Protein AF-A0A6V1PHG9-F1 (afdb_monomer_lite)

Organism: Heterosigma akashiwo (NCBI:txid2829)

InterPro domains:
  IPR018553 Non-canonical E2 ubiquitin-conjugating enzyme [PTHR31560] (2-209)
  IPR057668 Non-canonical E2 ubiquitin-conjugating enzyme, C-terminal [PF09418] (2-206)

pLDDT: mean 89.41, std 11.83, range [38.06, 98.0]

Secondary structure (DSSP, 8-state):
--S------HHHHHHHHHHHHHHHHHHHHTHHHHHHHHHHHHH-TT--EEEEE-SSSEEEEE--HHHHHHHHHHHHHHHHHT-SPPPS------SSSSS-SHHHHHHHHHHHHHHHHHHHHHHHHHHHHTTSHHHHHHHHHHHSSHHHHHHHHHHHHHHHSSS--STTTTSSTTHHHHHHHHHHHHGGGSTTHHHHHHTT---SS-----

Structure (mmCIF, N/CA/C/O backbone):
data_AF-A0A6V1PHG9-F1
#
_entry.id   AF-A0A6V1PHG9-F1
#
loop_
_atom_site.group_PDB
_atom_site.id
_atom_site.type_symbol
_atom_site.label_atom_id
_atom_site.label_alt_id
_atom_site.label_comp_id
_atom_site.label_asym_id
_atom_site.label_entity_id
_atom_site.label_seq_id
_atom_site.pdbx_PDB_ins_code
_atom_site.Cartn_x
_atom_site.Cartn_y
_atom_site.Cartn_z
_atom_site.occupancy
_atom_site.B_iso_or_equiv
_atom_site.auth_seq_id
_atom_site.auth_comp_id
_atom_site.auth_asym_id
_atom_site.auth_atom_id
_atom_site.pdbx_PDB_model_num
ATOM 1 N N . ARG A 1 1 ? 3.404 23.707 5.394 1.00 38.59 1 ARG A N 1
ATOM 2 C CA . ARG A 1 1 ? 4.551 22.813 5.684 1.00 38.59 1 ARG A CA 1
ATOM 3 C C . ARG A 1 1 ? 3.987 21.395 5.747 1.00 38.59 1 ARG A C 1
ATOM 5 O O . ARG A 1 1 ? 3.363 21.081 6.744 1.00 38.59 1 ARG A O 1
ATOM 12 N N . GLY A 1 2 ? 4.082 20.615 4.671 1.00 46.81 2 GLY A N 1
ATOM 13 C CA . GLY A 1 2 ? 3.509 19.265 4.574 1.00 46.81 2 GLY A CA 1
ATOM 14 C C . GLY A 1 2 ? 4.253 18.500 3.488 1.00 46.81 2 GLY A C 1
ATOM 15 O O . GLY A 1 2 ? 3.966 18.684 2.313 1.00 46.81 2 GLY A O 1
ATOM 16 N N . GLY A 1 3 ? 5.304 17.798 3.891 1.00 59.22 3 GLY A N 1
ATOM 17 C CA . GLY A 1 3 ? 6.143 16.972 3.028 1.00 59.22 3 GLY A CA 1
ATOM 18 C C . GLY A 1 3 ? 6.681 15.793 3.834 1.00 59.22 3 GLY A C 1
ATOM 19 O O . GLY A 1 3 ? 6.301 15.651 4.999 1.00 59.22 3 GLY A O 1
ATOM 20 N N . ALA A 1 4 ? 7.562 14.995 3.223 1.00 65.38 4 ALA A N 1
ATOM 21 C CA . ALA A 1 4 ? 8.176 13.804 3.815 1.00 65.38 4 ALA A CA 1
ATOM 22 C C . ALA A 1 4 ? 8.527 14.001 5.300 1.00 65.38 4 ALA A C 1
ATOM 24 O O . ALA A 1 4 ? 9.264 14.926 5.661 1.00 65.38 4 ALA A O 1
ATOM 25 N N . LYS A 1 5 ? 7.962 13.146 6.157 1.00 67.50 5 LYS A N 1
ATOM 26 C CA . LYS A 1 5 ? 8.135 13.211 7.617 1.00 67.50 5 LYS A CA 1
ATOM 27 C C . LYS A 1 5 ? 9.134 12.178 8.131 1.00 67.50 5 LYS A C 1
ATOM 29 O O . LYS A 1 5 ? 9.637 12.329 9.243 1.00 67.50 5 LYS A O 1
ATOM 34 N N . LEU A 1 6 ? 9.450 11.165 7.326 1.00 69.94 6 LEU A N 1
ATOM 35 C CA . LEU A 1 6 ? 10.498 10.197 7.623 1.00 69.94 6 LEU A CA 1
ATOM 36 C C . LEU A 1 6 ? 11.853 10.738 7.156 1.00 69.94 6 LEU A C 1
ATOM 38 O O . LEU A 1 6 ? 12.016 11.144 6.008 1.00 69.94 6 LEU A O 1
ATOM 42 N N . ASN A 1 7 ? 12.827 10.751 8.065 1.00 69.69 7 ASN A N 1
ATOM 43 C CA . ASN A 1 7 ? 14.205 11.144 7.786 1.00 69.69 7 ASN A CA 1
ATOM 44 C C . ASN A 1 7 ? 15.142 10.061 8.329 1.00 69.69 7 ASN A C 1
ATOM 46 O O . ASN A 1 7 ? 15.595 10.133 9.471 1.00 69.69 7 ASN A O 1
ATOM 50 N N . HIS A 1 8 ? 15.372 9.021 7.531 1.00 81.31 8 HIS A N 1
ATOM 51 C CA . HIS A 1 8 ? 16.301 7.935 7.843 1.00 81.31 8 HIS A CA 1
ATOM 52 C C . HIS A 1 8 ? 17.123 7.549 6.609 1.00 81.31 8 HIS A C 1
ATOM 54 O O . HIS A 1 8 ? 16.836 7.990 5.494 1.00 81.31 8 HIS A O 1
ATOM 60 N N . ASP A 1 9 ? 18.173 6.756 6.811 1.00 90.00 9 ASP A N 1
ATOM 61 C CA . ASP A 1 9 ? 19.065 6.319 5.736 1.00 90.00 9 ASP A CA 1
ATOM 62 C C . ASP A 1 9 ? 18.405 5.308 4.775 1.00 90.00 9 ASP A C 1
ATOM 64 O O . ASP A 1 9 ? 17.289 4.826 4.983 1.00 90.00 9 ASP A O 1
ATOM 68 N N . HIS A 1 10 ? 19.107 4.985 3.685 1.00 90.00 10 HIS A N 1
ATOM 69 C CA . HIS A 1 10 ? 18.594 4.070 2.664 1.00 90.00 10 HIS A CA 1
ATOM 70 C C . HIS A 1 10 ? 18.293 2.667 3.215 1.00 90.00 10 HIS A C 1
ATOM 72 O O . HIS A 1 10 ? 17.269 2.085 2.864 1.00 90.00 10 HIS A O 1
ATOM 78 N N . ALA A 1 11 ? 19.146 2.137 4.098 1.00 92.25 11 ALA A N 1
ATOM 79 C CA . ALA A 1 11 ? 18.952 0.819 4.703 1.00 92.25 11 ALA A CA 1
ATOM 80 C C . ALA A 1 11 ? 17.683 0.771 5.571 1.00 92.25 11 ALA A C 1
ATOM 82 O O . ALA A 1 11 ? 16.918 -0.197 5.525 1.00 92.25 11 ALA A O 1
ATOM 83 N N . THR A 1 12 ? 17.417 1.844 6.311 1.00 91.31 12 THR A N 1
ATOM 84 C CA . THR A 1 12 ? 16.209 1.990 7.122 1.00 91.31 12 THR A CA 1
ATOM 85 C C . THR A 1 12 ? 14.969 2.153 6.242 1.00 91.31 12 THR A C 1
ATOM 87 O O . THR A 1 12 ? 13.960 1.505 6.514 1.00 91.31 12 THR A O 1
ATOM 90 N N . GLN A 1 13 ? 15.041 2.921 5.143 1.00 91.31 13 GLN A N 1
ATOM 91 C CA . GLN A 1 13 ? 13.935 3.035 4.177 1.00 91.31 13 GLN A CA 1
ATOM 92 C C . GLN A 1 13 ? 13.614 1.690 3.536 1.00 91.31 13 GLN A C 1
ATOM 94 O O . GLN A 1 13 ? 12.449 1.304 3.487 1.00 91.31 13 GLN A O 1
ATOM 99 N N . PHE A 1 14 ? 14.632 0.959 3.088 1.00 92.56 14 PHE A N 1
ATOM 100 C CA . PHE A 1 14 ? 14.459 -0.381 2.540 1.00 92.56 14 PHE A CA 1
ATOM 101 C C . PHE A 1 14 ? 13.752 -1.299 3.546 1.00 92.56 14 PHE A C 1
ATOM 103 O O . PHE A 1 14 ? 12.734 -1.909 3.221 1.00 92.56 14 PHE A O 1
ATOM 110 N N . THR A 1 15 ? 14.231 -1.317 4.793 1.00 93.00 15 THR A N 1
ATOM 111 C CA . THR A 1 15 ? 13.637 -2.117 5.875 1.00 93.00 15 THR A CA 1
ATOM 112 C C . THR A 1 15 ? 12.184 -1.710 6.136 1.00 93.00 15 THR A C 1
ATOM 114 O O . THR A 1 15 ? 11.314 -2.571 6.261 1.00 93.00 15 THR A O 1
ATOM 117 N N . PHE A 1 16 ? 11.890 -0.408 6.168 1.00 91.62 16 PHE A N 1
ATOM 118 C CA . PHE A 1 16 ? 10.542 0.124 6.372 1.00 91.62 16 PHE A CA 1
ATOM 119 C C . PHE A 1 16 ? 9.575 -0.292 5.258 1.00 91.62 16 PHE A C 1
ATOM 121 O O . PHE A 1 16 ? 8.453 -0.720 5.544 1.00 91.62 16 PHE A O 1
ATOM 128 N N . VAL A 1 17 ? 10.002 -0.193 3.996 1.00 93.44 17 VAL A N 1
ATOM 129 C CA . VAL A 1 17 ? 9.210 -0.603 2.828 1.00 93.44 17 VAL A CA 1
ATOM 130 C C . VAL A 1 17 ? 8.963 -2.108 2.866 1.00 93.44 17 VAL A C 1
ATOM 132 O O . VAL A 1 17 ? 7.811 -2.530 2.803 1.00 93.44 17 VAL A O 1
ATOM 135 N N . GLN A 1 18 ? 10.009 -2.916 3.060 1.00 93.88 18 GLN A N 1
ATOM 136 C CA . GLN A 1 18 ? 9.891 -4.373 3.138 1.00 93.88 18 GLN A CA 1
ATOM 137 C C . GLN A 1 18 ? 8.923 -4.801 4.251 1.00 93.88 18 GLN A C 1
ATOM 139 O O . GLN A 1 18 ? 7.997 -5.569 4.005 1.00 93.88 18 GLN A O 1
ATOM 144 N N . GLN A 1 19 ? 9.075 -4.252 5.459 1.00 93.69 19 GLN A N 1
ATOM 145 C CA . GLN A 1 19 ? 8.175 -4.521 6.583 1.00 93.69 19 GLN A CA 1
ATOM 146 C C . GLN A 1 19 ? 6.729 -4.102 6.297 1.00 93.69 19 GLN A C 1
ATOM 148 O O . GLN A 1 19 ? 5.798 -4.785 6.725 1.00 93.69 19 GLN A O 1
ATOM 153 N N . THR A 1 20 ? 6.530 -3.001 5.567 1.00 93.56 20 THR A N 1
ATOM 154 C CA . THR A 1 20 ? 5.194 -2.557 5.148 1.00 93.56 20 THR A CA 1
ATOM 155 C C . THR A 1 20 ? 4.559 -3.546 4.181 1.00 93.56 20 THR A C 1
ATOM 157 O O . THR A 1 20 ? 3.412 -3.931 4.389 1.00 93.56 20 THR A O 1
ATOM 160 N N . LEU A 1 21 ? 5.298 -3.987 3.160 1.00 94.44 21 LEU A N 1
ATOM 161 C CA . LEU A 1 21 ? 4.800 -4.951 2.179 1.00 94.44 21 LEU A CA 1
ATOM 162 C C . LEU A 1 21 ? 4.477 -6.302 2.835 1.00 94.44 21 LEU A C 1
ATOM 164 O O . LEU A 1 21 ? 3.406 -6.845 2.581 1.00 94.44 21 LEU A O 1
ATOM 168 N N . CYS A 1 22 ? 5.318 -6.790 3.755 1.00 94.25 22 CYS A N 1
ATOM 169 C CA . CYS A 1 22 ? 5.025 -8.000 4.534 1.00 94.25 22 CYS A CA 1
ATOM 170 C C . CYS A 1 22 ? 3.789 -7.835 5.434 1.00 94.25 22 CYS A C 1
ATOM 172 O O . CYS A 1 22 ? 2.981 -8.752 5.561 1.00 94.25 22 CYS A O 1
ATOM 174 N N . LEU A 1 23 ? 3.612 -6.667 6.065 1.00 94.88 23 LEU A N 1
ATOM 175 C CA . LEU A 1 23 ? 2.399 -6.382 6.835 1.00 94.88 23 LEU A CA 1
ATOM 176 C C . LEU A 1 23 ? 1.161 -6.403 5.933 1.00 94.88 23 LEU A C 1
ATOM 178 O O . LEU A 1 23 ? 0.148 -6.984 6.308 1.00 94.88 23 LEU A O 1
ATOM 182 N N . TRP A 1 24 ? 1.228 -5.771 4.764 1.00 95.75 24 TRP A N 1
ATOM 183 C CA . TRP A 1 24 ? 0.123 -5.726 3.812 1.00 95.75 24 TRP A CA 1
ATOM 184 C C . TRP A 1 24 ? -0.237 -7.109 3.273 1.00 95.75 24 TRP A C 1
ATOM 186 O O . TRP A 1 24 ? -1.419 -7.437 3.230 1.00 95.75 24 TRP A O 1
ATOM 196 N N . GLU A 1 25 ? 0.751 -7.942 2.952 1.00 95.31 25 GLU A N 1
ATOM 197 C CA . GLU A 1 25 ? 0.542 -9.347 2.593 1.00 95.31 25 GLU A CA 1
ATOM 198 C C . GLU A 1 25 ? -0.204 -10.105 3.703 1.00 95.31 25 GLU A C 1
ATOM 200 O O . GLU A 1 25 ? -1.238 -10.727 3.453 1.00 95.31 25 GLU A O 1
ATOM 205 N N . GLU A 1 26 ? 0.254 -9.984 4.952 1.00 96.00 26 GLU A N 1
ATOM 206 C CA . GLU A 1 26 ? -0.382 -10.610 6.116 1.00 96.00 26 GLU A CA 1
ATOM 207 C C . GLU A 1 26 ? -1.817 -10.102 6.354 1.00 96.00 26 GLU A C 1
ATOM 209 O O . GLU A 1 26 ? -2.702 -10.891 6.706 1.00 96.00 26 GLU A O 1
ATOM 214 N N . VAL A 1 27 ? -2.086 -8.807 6.138 1.00 95.50 27 VAL A N 1
ATOM 215 C CA . VAL A 1 27 ? -3.451 -8.253 6.184 1.00 95.50 27 VAL A CA 1
ATOM 216 C C . VAL A 1 27 ? -4.308 -8.879 5.089 1.00 95.50 27 VAL A C 1
ATOM 218 O O . VAL A 1 27 ? -5.402 -9.356 5.387 1.00 95.50 27 VAL A O 1
ATOM 221 N N . MET A 1 28 ? -3.821 -8.917 3.843 1.00 95.94 28 MET A N 1
ATOM 222 C CA . MET A 1 28 ? -4.570 -9.467 2.708 1.00 95.94 28 MET A CA 1
ATOM 223 C C . MET A 1 28 ? -4.887 -10.950 2.917 1.00 95.94 28 MET A C 1
ATOM 225 O O . MET A 1 28 ? -6.032 -11.364 2.734 1.00 95.94 28 MET A O 1
ATOM 229 N N . ALA A 1 29 ? -3.927 -11.729 3.420 1.00 96.44 29 ALA A N 1
ATOM 230 C CA . ALA A 1 29 ? -4.118 -13.138 3.763 1.00 96.44 29 ALA A CA 1
ATOM 231 C C . ALA A 1 29 ? -5.192 -13.361 4.848 1.00 96.44 29 ALA A C 1
ATOM 233 O O . ALA A 1 29 ? -5.768 -14.443 4.948 1.00 96.44 29 ALA A O 1
ATOM 234 N N . ASN A 1 30 ? -5.483 -12.341 5.663 1.00 97.00 30 ASN A N 1
ATOM 235 C CA . ASN A 1 30 ? -6.484 -12.388 6.730 1.00 97.00 30 ASN A CA 1
ATOM 236 C C . ASN A 1 30 ? -7.729 -11.539 6.425 1.00 97.00 30 ASN A C 1
ATOM 238 O O . ASN A 1 30 ? -8.607 -11.429 7.282 1.00 97.00 30 ASN A O 1
ATOM 242 N N . MET A 1 31 ? -7.848 -10.982 5.215 1.00 96.00 31 MET A N 1
ATOM 243 C CA . MET A 1 31 ? -8.893 -10.016 4.866 1.00 96.00 31 MET A CA 1
ATOM 244 C C . MET A 1 31 ? -10.301 -10.591 5.059 1.00 96.00 31 MET A C 1
ATOM 246 O O . MET A 1 31 ? -11.145 -9.951 5.677 1.00 96.00 31 MET A O 1
ATOM 250 N N . PHE A 1 32 ? -10.544 -11.838 4.645 1.00 96.31 32 PHE A N 1
ATOM 251 C CA . PHE A 1 32 ? -11.837 -12.505 4.857 1.00 96.31 32 PHE A CA 1
ATOM 252 C C . PHE A 1 32 ? -12.229 -12.586 6.344 1.00 96.31 32 PHE A C 1
ATOM 254 O O . PHE A 1 32 ? -13.372 -12.344 6.726 1.00 96.31 32 PHE A O 1
ATOM 261 N N . LYS A 1 33 ? -11.260 -12.895 7.210 1.00 97.12 33 LYS A N 1
ATOM 262 C CA . LYS A 1 33 ? -11.476 -12.983 8.656 1.00 97.12 33 LYS A CA 1
ATOM 263 C C . LYS A 1 33 ? -11.703 -11.605 9.279 1.00 97.12 33 LYS A C 1
ATOM 265 O O . LYS A 1 33 ? -12.511 -11.482 10.196 1.00 97.12 33 LYS A O 1
ATOM 270 N N . LEU A 1 34 ? -11.006 -10.582 8.783 1.00 97.06 34 LEU A N 1
ATOM 271 C CA . LEU A 1 34 ? -11.206 -9.193 9.193 1.00 97.06 34 LEU A CA 1
ATOM 272 C C . LEU A 1 34 ? -12.610 -8.704 8.816 1.00 97.06 34 LEU A C 1
ATOM 274 O O . LEU A 1 34 ? -13.269 -8.134 9.679 1.00 97.06 34 LEU A O 1
ATOM 278 N N . TRP A 1 35 ? -13.101 -9.017 7.610 1.00 97.00 35 TRP A N 1
ATOM 279 C CA . TRP A 1 35 ? -14.495 -8.781 7.197 1.00 97.00 35 TRP A CA 1
ATOM 280 C C . TRP A 1 35 ? -15.500 -9.413 8.148 1.00 97.00 35 TRP A C 1
ATOM 282 O O . TRP A 1 35 ? -16.355 -8.721 8.694 1.00 97.00 35 TRP A O 1
ATOM 292 N N . TYR A 1 36 ? -15.335 -10.703 8.434 1.00 97.06 36 TYR A N 1
ATOM 293 C CA . TYR A 1 36 ? -16.201 -11.395 9.382 1.00 97.06 36 TYR A CA 1
ATOM 294 C C . TYR A 1 36 ? -16.211 -10.731 10.771 1.00 97.06 36 TYR A C 1
ATOM 296 O O . TYR A 1 36 ? -17.263 -10.570 11.385 1.00 97.06 36 TYR A O 1
ATOM 304 N N . TYR A 1 37 ? -15.048 -10.316 11.282 1.00 97.25 37 TYR A N 1
ATOM 305 C CA . TYR A 1 37 ? -14.970 -9.625 12.570 1.00 97.25 37 TYR A CA 1
ATOM 306 C C . TYR A 1 37 ? -15.511 -8.200 12.543 1.00 97.25 37 TYR A C 1
ATOM 308 O O . TYR A 1 37 ? -16.026 -7.752 13.566 1.00 97.25 37 TYR A O 1
ATOM 316 N N . ALA A 1 38 ? -15.431 -7.502 11.414 1.00 96.38 38 ALA A N 1
ATOM 317 C CA . ALA A 1 38 ? -16.060 -6.199 11.278 1.00 96.38 38 ALA A CA 1
ATOM 318 C C . ALA A 1 38 ? -17.579 -6.307 11.343 1.00 96.38 38 ALA A C 1
ATOM 320 O O . ALA A 1 38 ? -18.188 -5.531 12.072 1.00 96.38 38 ALA A O 1
ATOM 321 N N . ASP A 1 39 ? -18.180 -7.301 10.686 1.00 95.31 39 ASP A N 1
ATOM 322 C CA . ASP A 1 39 ? -19.619 -7.554 10.808 1.00 95.31 39 ASP A CA 1
ATOM 323 C C . ASP A 1 39 ? -20.005 -7.839 12.263 1.00 95.31 39 ASP A C 1
ATOM 325 O O . ASP A 1 39 ? -20.967 -7.269 12.776 1.00 95.31 39 ASP A O 1
ATOM 329 N N . GLN A 1 40 ? -19.223 -8.665 12.967 1.00 95.94 40 GLN A N 1
ATOM 330 C CA . GLN A 1 40 ? -19.451 -8.922 14.392 1.00 95.94 40 GLN A CA 1
ATOM 331 C C . GLN A 1 40 ? -19.346 -7.655 15.246 1.00 95.94 40 GLN A C 1
ATOM 333 O O . GLN A 1 40 ? -20.168 -7.460 16.138 1.00 95.94 40 GLN A O 1
ATOM 338 N N . ASP A 1 41 ? -18.348 -6.805 14.998 1.00 95.94 41 ASP A N 1
ATOM 339 C CA . ASP A 1 41 ? -18.146 -5.569 15.757 1.00 95.94 41 ASP A CA 1
ATOM 340 C C . ASP A 1 41 ? -19.249 -4.535 15.465 1.00 95.94 41 ASP A C 1
ATOM 342 O O . ASP A 1 41 ? -19.724 -3.875 16.390 1.00 95.94 41 ASP A O 1
ATOM 346 N N . LEU A 1 42 ? -19.693 -4.425 14.207 1.00 94.50 42 LEU A N 1
ATOM 347 C CA . LEU A 1 42 ? -20.723 -3.479 13.765 1.00 94.50 42 LEU A CA 1
ATOM 348 C C . LEU A 1 42 ? -22.132 -3.889 14.206 1.00 94.50 42 LEU A C 1
ATOM 350 O O . LEU A 1 42 ? -22.919 -3.023 14.588 1.00 94.50 42 LEU A O 1
ATOM 354 N N . LEU A 1 43 ? -22.446 -5.188 14.157 1.00 93.19 43 LEU A N 1
ATOM 355 C CA . LEU A 1 43 ? -23.801 -5.726 14.334 1.00 93.19 43 LEU A CA 1
ATOM 356 C C . LEU A 1 43 ? -24.041 -6.378 15.703 1.00 93.19 43 LEU A C 1
ATOM 358 O O . LEU A 1 43 ? -25.132 -6.898 15.948 1.00 93.19 43 LEU A O 1
ATOM 362 N N . ALA A 1 44 ? -23.055 -6.388 16.604 1.00 89.75 44 ALA A N 1
ATOM 363 C CA . ALA A 1 44 ? -23.244 -6.941 17.941 1.00 89.75 44 ALA A CA 1
ATOM 364 C C . ALA A 1 44 ? -24.406 -6.232 18.659 1.00 89.75 44 ALA A C 1
ATOM 366 O O . ALA A 1 44 ? -24.389 -5.019 18.839 1.00 89.75 44 ALA A O 1
ATOM 367 N N . GLY A 1 45 ? -25.392 -6.999 19.140 1.00 79.44 45 GLY A N 1
ATOM 368 C CA . GLY A 1 45 ? -26.623 -6.465 19.749 1.00 79.44 45 GLY A CA 1
ATOM 369 C C . GLY A 1 45 ? -26.436 -5.613 21.016 1.00 79.44 45 GLY A C 1
ATOM 370 O O . GLY A 1 45 ? -27.402 -5.032 21.497 1.00 79.44 45 GLY A O 1
ATOM 371 N N . GLY A 1 46 ? -25.214 -5.528 21.554 1.00 79.56 46 GLY A N 1
ATOM 372 C CA . GLY A 1 46 ? -24.835 -4.637 22.657 1.00 79.56 46 GLY A CA 1
ATOM 373 C C . GLY A 1 46 ? -23.799 -3.571 22.286 1.00 79.56 46 GLY A C 1
ATOM 374 O O . GLY A 1 46 ? -23.338 -2.849 23.168 1.00 79.56 46 GLY A O 1
ATOM 375 N N . ALA A 1 47 ? -23.392 -3.476 21.018 1.00 83.56 47 ALA A N 1
ATOM 376 C CA . ALA A 1 47 ? -22.460 -2.450 20.580 1.00 83.56 47 ALA A CA 1
ATOM 377 C C . ALA A 1 47 ? -23.175 -1.097 20.506 1.00 83.56 47 ALA A C 1
ATOM 379 O O . ALA A 1 47 ? -24.178 -0.936 19.812 1.00 83.56 47 ALA A O 1
ATOM 380 N N . SER A 1 48 ? -22.650 -0.114 21.232 1.00 90.44 48 SER A N 1
ATOM 381 C CA . SER A 1 48 ? -23.058 1.278 21.101 1.00 90.44 48 SER A CA 1
ATOM 382 C C . SER A 1 48 ? -22.054 2.035 20.239 1.00 90.44 48 SER A C 1
ATOM 384 O O . SER A 1 48 ? -20.857 1.738 20.217 1.00 90.44 48 SER A O 1
ATOM 386 N N . TYR A 1 49 ? -22.554 3.043 19.536 1.00 94.69 49 TYR A N 1
ATOM 387 C CA . TYR A 1 49 ? -21.728 4.060 18.911 1.00 94.69 49 TYR A CA 1
ATOM 388 C C . TYR A 1 49 ? -22.105 5.422 19.482 1.00 94.69 49 TYR A C 1
ATOM 390 O O . TYR A 1 49 ? -23.219 5.625 19.971 1.00 94.69 49 TYR A O 1
ATOM 398 N N . HIS A 1 50 ? -21.191 6.375 19.376 1.00 95.00 50 HIS A N 1
ATOM 399 C CA . HIS A 1 50 ? -21.508 7.783 19.569 1.00 95.00 50 HIS A CA 1
ATOM 400 C C . HIS A 1 50 ? -21.215 8.545 18.281 1.00 95.00 50 HIS A C 1
ATOM 402 O O . HIS A 1 50 ? -20.340 8.172 17.498 1.00 95.00 50 HIS A O 1
ATOM 408 N N . LEU A 1 51 ? -21.996 9.590 18.023 1.00 96.38 51 LEU A N 1
ATOM 409 C CA . LEU A 1 51 ? -21.750 10.471 16.889 1.00 96.38 51 LEU A CA 1
ATOM 410 C C . LEU A 1 51 ? -20.683 11.488 17.280 1.00 96.38 51 LEU A C 1
ATOM 412 O O . LEU A 1 51 ? -20.851 12.209 18.261 1.00 96.38 51 LEU A O 1
ATOM 416 N N . ALA A 1 52 ? -19.609 11.556 16.501 1.00 94.94 52 ALA A N 1
ATOM 417 C CA . ALA A 1 52 ? -18.542 12.527 16.701 1.00 94.94 52 ALA A CA 1
ATOM 418 C C . ALA A 1 52 ? -18.091 13.108 15.362 1.00 94.94 52 ALA A C 1
ATOM 420 O O . ALA A 1 52 ? -18.021 12.406 14.351 1.00 94.94 52 ALA A O 1
ATOM 421 N N . ASN A 1 53 ? -17.779 14.404 15.349 1.00 93.06 53 ASN A N 1
ATOM 422 C CA . ASN A 1 53 ? -17.056 14.997 14.234 1.00 93.06 53 ASN A CA 1
ATOM 423 C C . ASN A 1 53 ? -15.574 14.650 14.390 1.00 93.06 53 ASN A C 1
ATOM 425 O O . ASN A 1 53 ? -14.947 15.016 15.382 1.00 93.06 53 ASN A O 1
ATOM 429 N N . THR A 1 54 ? -15.036 13.930 13.416 1.00 87.75 54 THR A N 1
ATOM 430 C CA . THR A 1 54 ? -13.678 13.373 13.467 1.00 87.75 54 THR A CA 1
ATO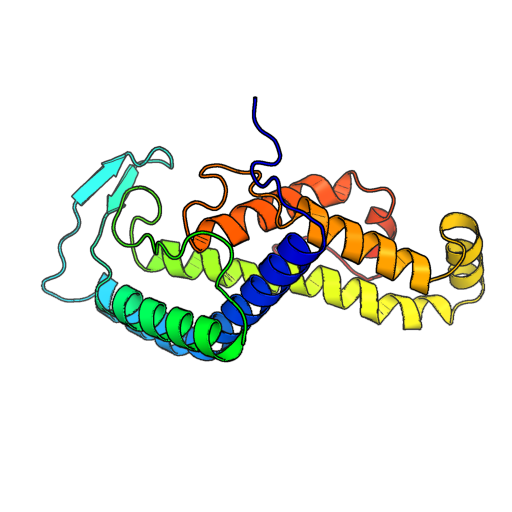M 431 C C . THR A 1 54 ? -12.648 14.230 12.733 1.00 87.75 54 THR A C 1
ATOM 433 O O . THR A 1 54 ? -11.481 13.870 12.658 1.00 87.75 54 THR A O 1
ATOM 436 N N . GLY A 1 55 ? -13.070 15.359 12.156 1.00 85.88 55 GLY A N 1
ATOM 437 C CA . GLY A 1 55 ? -12.287 16.088 11.154 1.00 85.88 55 GLY A CA 1
ATOM 438 C C . GLY A 1 55 ? -12.435 15.511 9.740 1.00 85.88 55 GLY A C 1
ATOM 439 O O . GLY A 1 55 ? -12.163 16.213 8.775 1.00 85.88 55 GLY A O 1
ATOM 440 N N . GLN A 1 56 ? -12.967 14.289 9.610 1.00 82.19 56 GLN A N 1
ATOM 441 C CA . GLN A 1 56 ? -13.341 13.641 8.343 1.00 82.19 56 GLN A CA 1
ATOM 442 C C . GLN A 1 56 ? -14.869 13.652 8.125 1.00 82.19 56 GLN A C 1
ATOM 444 O O . GLN A 1 56 ? -15.418 12.850 7.372 1.00 82.19 56 GLN A O 1
ATOM 449 N N . GLY A 1 57 ? -15.578 14.538 8.833 1.00 89.19 57 GLY A N 1
ATOM 450 C CA . GLY A 1 57 ? -17.038 14.589 8.881 1.00 89.19 57 GLY A CA 1
ATOM 451 C C . GLY A 1 57 ? -17.634 13.935 10.131 1.00 89.19 57 GLY A C 1
ATOM 452 O O . GLY A 1 57 ? -16.927 13.501 11.047 1.00 89.19 57 GLY A O 1
ATOM 453 N N . LEU A 1 58 ? -18.968 13.914 10.183 1.00 94.75 58 LEU A N 1
ATOM 454 C CA . LEU A 1 58 ? -19.727 13.306 11.275 1.00 94.75 58 LEU A CA 1
ATOM 455 C C . LEU A 1 58 ? -19.752 11.785 11.100 1.00 94.75 58 LEU A C 1
ATOM 457 O O . LEU A 1 58 ? -20.299 11.286 10.120 1.00 94.75 58 LEU A O 1
ATOM 461 N N . GLN A 1 59 ? -19.177 11.059 12.055 1.00 94.88 59 GLN A N 1
ATOM 462 C CA . GLN A 1 59 ? -19.002 9.611 11.981 1.00 94.88 59 GLN A CA 1
ATOM 463 C C . GLN A 1 59 ? -19.648 8.906 13.173 1.00 94.88 59 GLN A C 1
ATOM 465 O O . GLN A 1 59 ? -19.735 9.454 14.275 1.00 94.88 59 GLN A O 1
ATOM 470 N N . ARG A 1 60 ? -20.079 7.659 12.950 1.00 94.69 60 ARG A N 1
ATOM 471 C CA . ARG A 1 60 ? -20.443 6.726 14.023 1.00 94.69 60 ARG A CA 1
ATOM 472 C C . ARG A 1 60 ? -19.159 6.107 14.559 1.00 94.69 60 ARG A C 1
ATOM 474 O O . ARG A 1 60 ? -18.587 5.231 13.909 1.00 94.69 60 ARG A O 1
ATOM 481 N N . VAL A 1 61 ? -18.708 6.597 15.710 1.00 96.25 61 VAL A N 1
ATOM 482 C CA . VAL A 1 61 ? -17.525 6.075 16.392 1.00 96.25 61 VAL A CA 1
ATOM 483 C C . VAL A 1 61 ? -17.941 4.883 17.248 1.00 96.25 61 VAL A C 1
ATOM 485 O O . VAL A 1 61 ? -18.747 5.029 18.172 1.00 96.25 61 VAL A O 1
ATOM 488 N N . GLN A 1 62 ? -17.417 3.706 16.915 1.00 96.38 62 GLN A N 1
ATOM 489 C CA . GLN A 1 62 ? -17.807 2.414 17.476 1.00 96.38 62 GLN A CA 1
ATOM 490 C C . GLN A 1 62 ? -16.573 1.562 17.770 1.00 96.38 62 GLN A C 1
ATOM 492 O O . GLN A 1 62 ? -15.672 1.440 16.942 1.00 96.38 62 GLN A O 1
ATOM 497 N N . GLY A 1 63 ? -16.543 0.934 18.947 1.00 95.31 63 GLY A N 1
ATOM 498 C CA . GLY A 1 63 ? -15.450 0.042 19.328 1.00 95.31 63 GLY A CA 1
ATOM 499 C C . GLY A 1 63 ? -15.334 -1.165 18.393 1.00 95.31 63 GLY A C 1
ATOM 500 O O . GLY A 1 63 ? -16.340 -1.751 18.007 1.00 95.31 63 GLY A O 1
ATOM 501 N N . CYS A 1 64 ? -14.098 -1.557 18.072 1.00 96.06 64 CYS A N 1
ATOM 502 C CA . CYS A 1 64 ? -13.800 -2.663 17.151 1.00 96.06 64 CYS A CA 1
ATOM 503 C C . CYS A 1 64 ? -12.965 -3.769 17.835 1.00 96.06 64 CYS A C 1
ATOM 505 O O . CYS A 1 64 ? -11.803 -3.993 17.468 1.00 96.06 64 CYS A O 1
ATOM 507 N N . PRO A 1 65 ? -13.464 -4.410 18.912 1.00 95.44 65 PRO A N 1
ATOM 508 C CA . PRO A 1 65 ? -12.661 -5.319 19.728 1.00 95.44 65 PRO A CA 1
ATOM 509 C C . PRO A 1 65 ? -12.205 -6.581 18.983 1.00 95.44 65 PRO A C 1
ATOM 511 O O . PRO A 1 65 ? -11.106 -7.079 19.262 1.00 95.44 65 PRO A O 1
ATOM 514 N N . ASN A 1 66 ? -13.007 -7.121 18.059 1.00 96.62 66 ASN A N 1
ATOM 515 C CA . ASN A 1 66 ? -12.642 -8.324 17.314 1.00 96.62 66 ASN A CA 1
ATOM 516 C C . ASN A 1 66 ? -11.627 -8.005 16.217 1.00 96.62 66 ASN A C 1
ATOM 518 O O . ASN A 1 66 ? -10.578 -8.659 16.167 1.00 96.62 66 ASN A O 1
ATOM 522 N N . VAL A 1 67 ? -11.873 -6.955 15.426 1.00 96.75 67 VAL A N 1
ATOM 523 C CA . VAL A 1 67 ? -10.920 -6.470 14.416 1.00 96.75 67 VAL A CA 1
ATOM 524 C C . VAL A 1 67 ? -9.601 -6.077 15.078 1.00 96.75 67 VAL A C 1
ATOM 526 O O . VAL A 1 67 ? -8.543 -6.549 14.670 1.00 96.75 67 VAL A O 1
ATOM 529 N N . GLY A 1 68 ? -9.632 -5.319 16.176 1.00 95.50 68 GLY A N 1
ATOM 530 C CA . GLY A 1 68 ? -8.414 -4.866 16.855 1.00 95.50 68 GLY A CA 1
ATOM 531 C C . GLY A 1 68 ? -7.615 -5.977 17.522 1.00 95.50 68 GLY A C 1
ATOM 532 O O . GLY A 1 68 ? -6.389 -5.896 17.632 1.00 95.50 68 GLY A O 1
ATOM 533 N N . ARG A 1 69 ? -8.266 -7.054 17.971 1.00 96.75 69 ARG A N 1
ATOM 534 C CA . ARG A 1 69 ? -7.559 -8.252 18.443 1.00 96.75 69 ARG A CA 1
ATOM 535 C C . ARG A 1 69 ? -6.891 -8.988 17.288 1.00 96.75 69 ARG A C 1
ATOM 537 O O . ARG A 1 69 ? -5.743 -9.404 17.437 1.00 96.75 69 ARG A O 1
ATOM 544 N N . GLU A 1 70 ? -7.585 -9.164 16.167 1.00 97.12 70 GLU A N 1
ATOM 545 C CA . GLU A 1 70 ? -7.008 -9.855 15.016 1.00 97.12 70 GLU A CA 1
ATOM 546 C C . GLU A 1 70 ? -5.874 -9.051 14.391 1.00 97.12 70 GLU A C 1
ATOM 548 O O . GLU A 1 70 ? -4.810 -9.604 14.128 1.00 97.12 70 GLU A O 1
ATOM 553 N N . MET A 1 71 ? -6.034 -7.737 14.270 1.00 95.75 71 MET A N 1
ATOM 554 C CA . MET A 1 71 ? -5.030 -6.890 13.649 1.00 95.75 71 MET A CA 1
ATOM 555 C C . MET A 1 71 ? -3.727 -6.825 14.457 1.00 95.75 71 MET A C 1
ATOM 557 O O . MET A 1 71 ? -2.637 -6.860 13.891 1.00 95.75 71 MET A O 1
ATOM 561 N N . ARG A 1 72 ? -3.808 -6.880 15.794 1.00 95.56 72 ARG A N 1
ATOM 562 C CA . ARG A 1 72 ? -2.624 -7.072 16.653 1.00 95.56 72 ARG A CA 1
ATOM 563 C C . ARG A 1 72 ? -1.926 -8.413 16.407 1.00 95.56 72 ARG A C 1
ATOM 565 O O . ARG A 1 72 ? -0.701 -8.479 16.475 1.00 95.56 72 ARG A O 1
ATOM 572 N N . ARG A 1 73 ? -2.672 -9.485 16.111 1.00 96.44 73 ARG A N 1
ATOM 573 C CA . ARG A 1 73 ? -2.086 -10.795 15.765 1.00 96.44 73 ARG A CA 1
ATOM 574 C C . ARG A 1 73 ? -1.407 -10.768 14.399 1.00 96.44 73 ARG A C 1
ATOM 576 O O . ARG A 1 73 ? -0.315 -11.319 14.287 1.00 96.44 73 ARG A O 1
ATOM 583 N N . VAL A 1 74 ? -2.035 -10.133 13.408 1.00 95.62 74 VAL A N 1
ATOM 584 C CA . VAL A 1 74 ? -1.475 -9.907 12.065 1.00 95.62 74 VAL A CA 1
ATOM 585 C C . VAL A 1 74 ? -0.162 -9.128 12.176 1.00 95.62 74 VAL A C 1
ATOM 587 O O . VAL A 1 74 ? 0.874 -9.610 11.727 1.00 95.62 74 VAL A O 1
ATOM 590 N N . LEU A 1 75 ? -0.167 -7.995 12.887 1.00 94.69 75 LEU A N 1
ATOM 591 C CA . LEU A 1 75 ? 1.032 -7.186 13.110 1.00 94.69 75 LEU A CA 1
ATOM 592 C C . LEU A 1 75 ? 2.147 -7.985 13.796 1.00 94.69 75 LEU A C 1
ATOM 594 O O . LEU A 1 75 ? 3.290 -7.961 13.349 1.00 94.69 75 LEU A O 1
ATOM 598 N N . ALA A 1 76 ? 1.818 -8.753 14.837 1.00 94.38 76 ALA A N 1
ATOM 599 C CA . ALA A 1 76 ? 2.805 -9.579 15.525 1.00 94.38 76 ALA A CA 1
ATOM 600 C C . ALA A 1 76 ? 3.389 -10.689 14.627 1.00 94.38 76 ALA A C 1
ATOM 602 O O . ALA A 1 76 ? 4.542 -11.073 14.818 1.00 94.38 76 ALA A O 1
ATOM 603 N N . ARG A 1 77 ? 2.622 -11.233 13.668 1.00 94.81 77 ARG A N 1
ATOM 604 C CA . ARG A 1 77 ? 3.155 -12.173 12.664 1.00 94.81 77 ARG A CA 1
ATOM 605 C C . ARG A 1 77 ? 4.112 -11.470 11.711 1.00 94.81 77 ARG A C 1
ATOM 607 O O . ARG A 1 77 ? 5.240 -11.936 11.584 1.00 94.81 77 ARG A O 1
ATOM 614 N N . ALA A 1 78 ? 3.712 -10.329 11.153 1.00 93.25 78 ALA A N 1
ATOM 615 C CA . ALA A 1 78 ? 4.552 -9.537 10.258 1.00 93.25 78 ALA A CA 1
ATOM 616 C C . ALA A 1 78 ? 5.875 -9.118 10.928 1.00 93.25 78 ALA A C 1
ATOM 618 O O . ALA A 1 78 ? 6.944 -9.275 10.347 1.00 93.25 78 ALA A O 1
ATOM 619 N N . GLN A 1 79 ? 5.829 -8.677 12.190 1.00 93.00 79 GLN A N 1
ATOM 620 C CA . GLN A 1 79 ? 7.021 -8.325 12.972 1.00 93.00 79 GLN A CA 1
ATOM 621 C C . GLN A 1 79 ? 7.968 -9.511 13.187 1.00 93.00 79 GLN A C 1
ATOM 623 O O . GLN A 1 79 ? 9.182 -9.345 13.111 1.00 93.00 79 GLN A O 1
ATOM 628 N N . ARG A 1 80 ? 7.434 -10.715 13.440 1.00 92.31 80 ARG A N 1
ATOM 629 C CA . ARG A 1 80 ? 8.259 -11.929 13.555 1.00 92.31 80 ARG A CA 1
ATOM 630 C C . ARG A 1 80 ? 8.860 -12.342 12.213 1.00 92.31 80 ARG A C 1
ATOM 632 O O . ARG A 1 80 ? 10.019 -12.735 12.179 1.00 92.31 80 ARG A O 1
ATOM 639 N N . ALA A 1 81 ? 8.085 -12.249 11.135 1.00 89.62 81 ALA A N 1
ATOM 640 C CA . ALA A 1 81 ? 8.529 -12.600 9.788 1.00 89.62 81 ALA A CA 1
ATOM 641 C C . ALA A 1 81 ? 9.598 -11.635 9.249 1.00 89.62 81 ALA A C 1
ATOM 643 O O . ALA A 1 81 ? 10.486 -12.059 8.517 1.00 89.62 81 ALA A O 1
ATOM 644 N N . ALA A 1 82 ? 9.555 -10.361 9.652 1.00 85.94 82 ALA A N 1
ATOM 645 C CA . ALA A 1 82 ? 10.492 -9.336 9.200 1.00 85.94 82 ALA A CA 1
ATOM 646 C C . ALA A 1 82 ? 11.963 -9.615 9.560 1.00 85.94 82 ALA A C 1
ATOM 648 O O . ALA A 1 82 ? 12.849 -9.061 8.916 1.00 85.94 82 ALA A O 1
ATOM 649 N N . GLY A 1 83 ? 12.241 -10.420 10.595 1.00 83.69 83 GLY A N 1
ATOM 650 C CA . GLY A 1 83 ? 13.606 -10.832 10.961 1.00 83.69 83 GLY A CA 1
ATOM 651 C C . GLY A 1 83 ? 14.559 -9.698 11.378 1.00 83.69 83 GLY A C 1
ATOM 652 O O . GLY A 1 83 ? 15.747 -9.942 11.572 1.00 83.69 83 GLY A O 1
ATOM 653 N N . ALA A 1 84 ? 14.056 -8.471 11.532 1.00 87.06 84 ALA A N 1
ATOM 654 C CA . ALA A 1 84 ? 14.805 -7.262 11.861 1.00 87.06 84 ALA A CA 1
ATOM 655 C C . ALA A 1 84 ? 13.992 -6.374 12.824 1.00 87.06 84 ALA A C 1
ATOM 657 O O . ALA A 1 84 ? 12.769 -6.537 12.912 1.00 87.06 84 ALA A O 1
ATOM 658 N N . PRO A 1 85 ? 14.628 -5.424 13.542 1.00 91.56 85 PRO A N 1
ATOM 659 C CA . PRO A 1 85 ? 13.907 -4.460 14.368 1.00 91.56 85 PRO A CA 1
ATOM 660 C C . PRO A 1 85 ? 12.811 -3.737 13.575 1.00 91.56 85 PRO A C 1
ATOM 662 O O . PRO A 1 85 ? 13.031 -3.306 12.443 1.00 91.56 85 PRO A O 1
ATOM 665 N N . TRP A 1 86 ? 11.621 -3.609 14.164 1.00 91.56 86 TRP A N 1
ATOM 666 C CA . TRP A 1 86 ? 10.494 -2.927 13.528 1.00 91.56 86 TRP A CA 1
ATOM 667 C C . TRP A 1 86 ? 10.787 -1.432 13.359 1.00 91.56 86 TRP A C 1
ATOM 669 O O . TRP A 1 86 ? 11.123 -0.749 14.327 1.00 91.56 86 TRP A O 1
ATOM 679 N N . VAL A 1 87 ? 10.630 -0.922 12.139 1.00 89.38 87 VAL A N 1
ATOM 680 C CA . VAL A 1 87 ? 10.834 0.485 11.790 1.00 89.38 87 VAL A CA 1
ATOM 681 C C . VAL A 1 87 ? 9.477 1.170 11.683 1.00 89.38 87 VAL A C 1
ATOM 683 O O . VAL A 1 87 ? 8.609 0.713 10.942 1.00 89.38 87 VAL A O 1
ATOM 686 N N . GLY A 1 88 ? 9.297 2.291 12.383 1.00 83.38 88 GLY A N 1
ATOM 687 C CA . GLY A 1 88 ? 8.036 3.040 12.448 1.00 83.38 88 GLY A CA 1
ATOM 688 C C . GLY A 1 88 ? 7.136 2.617 13.613 1.00 83.38 88 GLY A C 1
ATOM 689 O O . GLY A 1 88 ? 7.463 1.720 14.390 1.00 83.38 88 GLY A O 1
ATOM 690 N N . LEU A 1 89 ? 5.986 3.276 13.765 1.00 81.38 89 LEU A N 1
ATOM 691 C CA . LEU A 1 89 ? 5.088 3.006 14.889 1.00 81.38 89 LEU A CA 1
ATOM 692 C C . LEU A 1 89 ? 4.215 1.761 14.647 1.00 81.38 89 LEU A C 1
ATOM 694 O O . LEU A 1 89 ? 4.016 1.304 13.520 1.00 81.38 89 LEU A O 1
ATOM 698 N N . SER A 1 90 ? 3.765 1.161 15.751 1.00 86.38 90 SER A N 1
ATOM 699 C CA . SER A 1 90 ? 2.936 -0.060 15.797 1.00 86.38 90 SER A CA 1
ATOM 700 C C . SER A 1 90 ? 1.502 0.224 16.264 1.00 86.38 90 SER A C 1
ATOM 702 O O . SER A 1 90 ? 0.763 -0.699 16.604 1.00 86.38 90 SER A O 1
ATOM 704 N N . VAL A 1 91 ? 1.121 1.502 16.344 1.00 87.31 91 VAL A N 1
ATOM 705 C CA . VAL A 1 91 ? -0.206 1.925 16.807 1.00 87.31 91 VAL A CA 1
ATOM 706 C C . VAL A 1 91 ? -1.255 1.500 15.782 1.00 87.31 91 VAL A C 1
ATOM 708 O O . VAL A 1 91 ? -1.075 1.729 14.587 1.00 87.31 91 VAL A O 1
ATOM 711 N N . VAL A 1 92 ? -2.335 0.882 16.262 1.00 88.75 92 VAL A N 1
ATOM 712 C CA . VAL A 1 92 ? -3.500 0.475 15.465 1.00 88.75 92 VAL A CA 1
ATOM 713 C C . VAL A 1 92 ? -4.683 1.328 15.905 1.00 88.75 92 VAL A C 1
ATOM 715 O O . VAL A 1 92 ? -5.142 1.168 17.037 1.00 88.75 92 VAL A O 1
ATOM 718 N N . HIS A 1 93 ? -5.154 2.220 15.036 1.00 89.25 93 HIS A N 1
ATOM 719 C CA . HIS A 1 93 ? -6.324 3.056 15.305 1.00 89.25 93 HIS A CA 1
ATOM 720 C C . HIS A 1 93 ? -7.598 2.300 14.969 1.00 89.25 93 HIS A C 1
ATOM 722 O O . HIS A 1 93 ? -7.716 1.745 13.878 1.00 89.25 93 HIS A O 1
ATOM 728 N N . LEU A 1 94 ? -8.539 2.253 15.910 1.00 92.56 94 LEU A N 1
ATOM 729 C CA . LEU A 1 94 ? -9.796 1.518 15.775 1.00 92.56 94 LEU A CA 1
ATOM 730 C C . LEU A 1 94 ? -10.826 2.005 16.794 1.00 92.56 94 LEU A C 1
ATOM 732 O O . LEU A 1 94 ? -10.608 1.914 18.002 1.00 92.56 94 LEU A O 1
ATOM 736 N N . GLY A 1 95 ? -11.990 2.425 16.308 1.00 92.75 95 GLY A N 1
ATOM 737 C CA . GLY A 1 95 ? -13.050 2.973 17.150 1.00 92.75 95 GLY A CA 1
ATOM 738 C C . GLY A 1 95 ? -12.695 4.325 17.762 1.00 92.75 95 GLY A C 1
ATOM 739 O O . GLY A 1 95 ? -13.141 4.629 18.867 1.00 92.75 95 GLY A O 1
ATOM 740 N N . ASP A 1 96 ? -11.875 5.113 17.069 1.00 92.31 96 ASP A N 1
ATOM 741 C CA . ASP A 1 96 ? -11.395 6.420 17.514 1.00 92.31 96 ASP A CA 1
ATOM 742 C C . ASP A 1 96 ? -11.591 7.491 16.428 1.00 92.31 96 ASP A C 1
ATOM 744 O O . ASP A 1 96 ? -12.381 7.332 15.500 1.00 92.31 96 ASP A O 1
ATOM 748 N N . ARG A 1 97 ? -10.922 8.636 16.565 1.00 89.75 97 ARG A N 1
ATOM 749 C CA . ARG A 1 97 ? -11.054 9.738 15.610 1.00 89.75 97 ARG A CA 1
ATOM 750 C C . ARG A 1 97 ? -10.520 9.377 14.218 1.00 89.75 97 ARG A C 1
ATOM 752 O O . ARG A 1 97 ? -11.082 9.825 13.223 1.00 89.75 97 ARG A O 1
ATOM 759 N N . ASP A 1 98 ? -9.451 8.595 14.145 1.00 87.69 98 ASP A N 1
ATOM 760 C CA . ASP A 1 98 ? -8.686 8.399 12.913 1.00 87.69 98 ASP A CA 1
ATOM 761 C C . ASP A 1 98 ? -9.199 7.174 12.137 1.00 87.69 98 ASP A C 1
ATOM 763 O O . ASP A 1 98 ? -9.167 7.146 10.898 1.00 87.69 98 ASP A O 1
ATOM 767 N N . VAL A 1 99 ? -9.749 6.189 12.861 1.00 92.00 99 VAL A N 1
ATOM 768 C CA . VAL A 1 99 ? -10.504 5.046 12.329 1.00 92.00 99 VAL A CA 1
ATOM 769 C C . VAL A 1 99 ? -11.790 4.860 13.153 1.00 92.00 99 VAL A C 1
ATOM 771 O O . VAL A 1 99 ? -11.800 4.124 14.141 1.00 92.00 99 VAL A O 1
ATOM 774 N N . PRO A 1 100 ? -12.908 5.494 12.753 1.00 94.06 100 PRO A N 1
ATOM 775 C CA . PRO A 1 100 ? -14.137 5.557 13.553 1.00 94.06 100 PRO A CA 1
ATOM 776 C C . PRO A 1 100 ? -14.805 4.220 13.844 1.00 94.06 100 PRO A C 1
ATOM 778 O O . PRO A 1 100 ? -15.451 4.065 14.876 1.00 94.06 100 PRO A O 1
ATOM 781 N N . ASN A 1 101 ? -14.694 3.254 12.941 1.00 94.88 101 ASN A N 1
ATOM 782 C CA . ASN A 1 101 ? -15.343 1.958 13.080 1.00 94.88 101 ASN A CA 1
ATOM 783 C C . ASN A 1 101 ? -14.674 0.917 12.173 1.00 94.88 101 ASN A C 1
ATOM 785 O O . ASN A 1 101 ? -13.799 1.232 11.362 1.00 94.88 101 ASN A O 1
ATOM 789 N N . ALA A 1 102 ? -15.118 -0.331 12.308 1.00 95.31 102 ALA A N 1
ATOM 790 C CA . ALA A 1 102 ? -14.539 -1.470 11.615 1.00 95.31 102 ALA A CA 1
ATOM 791 C C . ALA A 1 102 ? -14.717 -1.403 10.089 1.00 95.31 102 ALA A C 1
ATOM 793 O O . ALA A 1 102 ? -13.866 -1.910 9.362 1.00 95.31 102 ALA A O 1
ATOM 794 N N . LEU A 1 103 ? -15.771 -0.742 9.594 1.00 92.94 103 LEU A N 1
ATOM 795 C CA . LEU A 1 103 ? -15.976 -0.557 8.157 1.00 92.94 103 LEU A CA 1
ATOM 796 C C . LEU A 1 103 ? -14.908 0.371 7.568 1.00 92.94 103 LEU A C 1
ATOM 798 O O . LEU A 1 103 ? -14.292 0.023 6.566 1.00 92.94 103 LEU A O 1
ATOM 802 N N . VAL A 1 104 ? -14.637 1.507 8.222 1.00 92.12 104 VAL A N 1
ATOM 803 C CA . VAL A 1 104 ? -13.571 2.432 7.795 1.00 92.12 104 VAL A CA 1
ATOM 804 C C . VAL A 1 104 ? -12.206 1.747 7.836 1.00 92.12 104 VAL A C 1
ATOM 806 O O . VAL A 1 104 ? -11.391 1.943 6.938 1.00 92.12 104 VAL A O 1
ATOM 809 N N . PHE A 1 105 ? -11.953 0.921 8.855 1.00 92.31 105 PHE A N 1
ATOM 810 C CA . PHE A 1 105 ? -10.720 0.141 8.939 1.00 92.31 105 PHE A CA 1
ATOM 811 C C . PHE A 1 105 ? -10.532 -0.767 7.719 1.00 92.31 105 PHE A C 1
ATOM 813 O O . PHE A 1 105 ? -9.481 -0.755 7.081 1.00 92.31 105 PHE A O 1
ATOM 820 N N . ILE A 1 106 ? -11.555 -1.558 7.396 1.00 92.12 106 ILE A N 1
ATOM 821 C CA . ILE A 1 106 ? -11.501 -2.478 6.265 1.00 92.12 106 ILE A CA 1
ATOM 822 C C . ILE A 1 106 ? -11.313 -1.716 4.963 1.00 92.12 106 ILE A C 1
ATOM 824 O O . ILE A 1 106 ? -10.417 -2.062 4.196 1.00 92.12 106 ILE A O 1
ATOM 828 N N . ASP A 1 107 ? -12.110 -0.672 4.738 1.00 90.00 107 ASP A N 1
ATOM 829 C CA . ASP A 1 107 ? -12.057 0.131 3.519 1.00 90.00 107 ASP A CA 1
ATOM 830 C C . ASP A 1 107 ? -10.636 0.645 3.250 1.00 90.00 107 ASP A C 1
ATOM 832 O O . ASP A 1 107 ? -10.104 0.417 2.160 1.00 90.00 107 ASP A O 1
ATOM 836 N N . LYS A 1 108 ? -9.954 1.183 4.276 1.00 89.25 108 LYS A N 1
ATOM 837 C CA . LYS A 1 108 ? -8.543 1.599 4.185 1.00 89.25 108 LYS A CA 1
ATOM 838 C C . LYS A 1 108 ? -7.641 0.481 3.659 1.00 89.25 108 LYS A C 1
ATOM 840 O O . LYS A 1 108 ? -6.858 0.706 2.741 1.00 89.25 108 LYS A O 1
ATOM 845 N N . TYR A 1 109 ? -7.745 -0.731 4.199 1.00 91.69 109 TYR A N 1
ATOM 846 C CA . TYR A 1 109 ? -6.877 -1.834 3.780 1.00 91.69 109 TYR A CA 1
ATOM 847 C C . TYR A 1 109 ? -7.283 -2.470 2.448 1.00 91.69 109 TYR A C 1
ATOM 849 O O . TYR A 1 109 ? -6.418 -3.017 1.764 1.00 91.69 109 TYR A O 1
ATOM 857 N N . THR A 1 110 ? -8.539 -2.343 2.008 1.00 91.38 110 THR A N 1
ATOM 858 C CA . THR A 1 110 ? -8.921 -2.744 0.640 1.00 91.38 110 THR A CA 1
ATOM 859 C C . THR A 1 110 ? -8.264 -1.888 -0.448 1.00 91.38 110 THR A C 1
ATOM 861 O O . THR A 1 110 ? -8.202 -2.313 -1.601 1.00 91.38 110 THR A O 1
ATOM 864 N N . GLN A 1 111 ? -7.692 -0.733 -0.090 1.00 91.31 111 GLN A N 1
ATOM 865 C CA . GLN A 1 111 ? -6.912 0.098 -1.010 1.00 91.31 111 GLN A CA 1
ATOM 866 C C . GLN A 1 111 ? -5.544 -0.507 -1.360 1.00 91.31 111 GLN A C 1
ATOM 868 O O . GLN A 1 111 ? -4.989 -0.175 -2.401 1.00 91.31 111 GLN A O 1
ATOM 873 N N . VAL A 1 112 ? -4.989 -1.408 -0.538 1.00 94.06 112 VAL A N 1
ATOM 874 C CA . VAL A 1 112 ? -3.675 -2.034 -0.793 1.00 94.06 112 VAL A CA 1
ATOM 875 C C . VAL A 1 112 ? -3.581 -2.649 -2.199 1.00 94.06 112 VAL A C 1
ATOM 877 O O . VAL A 1 112 ? -2.688 -2.251 -2.951 1.00 94.06 112 VAL A O 1
ATOM 880 N N . PRO A 1 113 ? -4.471 -3.580 -2.606 1.00 93.94 113 PRO A N 1
ATOM 881 C CA . PRO A 1 113 ? -4.423 -4.144 -3.951 1.00 93.94 113 PRO A CA 1
ATOM 882 C C . PRO A 1 113 ? -4.689 -3.089 -5.026 1.00 93.94 113 PRO A C 1
ATOM 884 O O . PRO A 1 113 ? -4.015 -3.107 -6.049 1.00 93.94 113 PRO A O 1
ATOM 887 N N . ARG A 1 114 ? -5.591 -2.129 -4.780 1.00 93.00 114 ARG A N 1
ATOM 888 C CA . ARG A 1 114 ? -5.867 -1.031 -5.720 1.00 93.00 114 ARG A CA 1
ATOM 889 C C . ARG A 1 114 ? -4.620 -0.211 -6.027 1.00 93.00 114 ARG A C 1
ATOM 891 O O . ARG A 1 114 ? -4.399 0.127 -7.180 1.00 93.00 114 ARG A O 1
ATOM 898 N N . ILE A 1 115 ? -3.789 0.057 -5.020 1.00 93.94 115 ILE A N 1
ATOM 899 C CA . ILE A 1 115 ? -2.524 0.789 -5.153 1.00 93.94 115 ILE A CA 1
ATOM 900 C C . ILE A 1 115 ? -1.456 -0.059 -5.855 1.00 93.94 115 ILE A C 1
ATOM 902 O O . ILE A 1 115 ? -0.797 0.419 -6.777 1.00 93.94 115 ILE A O 1
ATOM 906 N N . LEU A 1 116 ? -1.252 -1.304 -5.410 1.00 95.75 116 LEU A N 1
ATOM 907 C CA . LEU A 1 116 ? -0.131 -2.127 -5.875 1.00 95.75 116 LEU A CA 1
ATOM 908 C C . LEU A 1 116 ? -0.363 -2.757 -7.250 1.00 95.75 116 LEU A C 1
ATOM 910 O O . LEU A 1 116 ? 0.590 -2.897 -8.015 1.00 95.75 116 LEU A O 1
ATOM 914 N N . GLN A 1 117 ? -1.598 -3.131 -7.584 1.00 95.00 117 GLN A N 1
ATOM 915 C CA . GLN A 1 117 ? -1.889 -3.868 -8.811 1.00 95.00 117 GLN A CA 1
ATOM 916 C C . GLN A 1 117 ? -1.513 -3.093 -10.086 1.00 95.00 117 GLN A C 1
ATOM 918 O O . GLN A 1 117 ? -0.827 -3.680 -10.920 1.00 95.00 117 GLN A O 1
ATOM 923 N N . PRO A 1 118 ? -1.831 -1.792 -10.240 1.00 95.75 118 PRO A N 1
ATOM 924 C CA . PRO A 1 118 ? -1.365 -1.004 -11.382 1.00 95.75 118 PRO A CA 1
ATOM 925 C C . PRO A 1 118 ? 0.157 -0.949 -11.523 1.00 95.75 118 PRO A C 1
ATOM 927 O O . PRO A 1 118 ? 0.677 -0.931 -12.636 1.00 95.75 118 PRO A O 1
ATOM 930 N N . ILE A 1 119 ? 0.874 -0.922 -10.395 1.00 97.06 119 ILE A N 1
ATOM 931 C CA . ILE A 1 119 ? 2.339 -0.899 -10.378 1.00 97.06 119 ILE A CA 1
ATOM 932 C C . ILE A 1 119 ? 2.874 -2.249 -10.862 1.00 97.06 119 ILE A C 1
ATOM 934 O O . ILE A 1 119 ? 3.733 -2.284 -11.732 1.00 97.06 119 ILE A O 1
ATOM 938 N N . VAL A 1 120 ? 2.347 -3.365 -10.357 1.00 96.31 120 VAL A N 1
ATOM 939 C CA . VAL A 1 120 ? 2.739 -4.702 -10.834 1.00 96.31 120 VAL A CA 1
ATOM 940 C C . VAL A 1 120 ? 2.420 -4.859 -12.323 1.00 96.31 120 VAL A C 1
ATOM 942 O O . VAL A 1 120 ? 3.294 -5.242 -13.095 1.00 96.31 120 VAL A O 1
ATOM 945 N N . GLN A 1 121 ? 1.217 -4.459 -12.741 1.00 96.00 121 GLN A N 1
ATOM 946 C CA . GLN A 1 121 ? 0.765 -4.538 -14.128 1.00 96.00 121 GLN A CA 1
ATOM 947 C C . GLN A 1 121 ? 1.697 -3.786 -15.083 1.00 96.00 121 GLN A C 1
ATOM 949 O O . GLN A 1 121 ? 2.096 -4.352 -16.097 1.00 96.00 121 GLN A O 1
ATOM 954 N N . VAL A 1 122 ? 2.093 -2.543 -14.777 1.00 96.94 122 VAL A N 1
ATOM 955 C CA . VAL A 1 122 ? 3.005 -1.801 -15.667 1.00 96.94 122 VAL A CA 1
ATOM 956 C C . VAL A 1 122 ? 4.385 -2.458 -15.750 1.00 96.94 122 VAL A C 1
ATOM 958 O O . VAL A 1 122 ? 4.991 -2.464 -16.818 1.00 96.94 122 VAL A O 1
ATOM 961 N N . LEU A 1 123 ? 4.879 -3.044 -14.654 1.00 96.75 123 LEU A N 1
ATOM 962 C CA . LEU A 1 123 ? 6.181 -3.715 -14.621 1.00 96.75 123 LEU A CA 1
ATOM 963 C C . LEU A 1 123 ? 6.171 -5.025 -15.423 1.00 96.75 123 LEU A C 1
ATOM 965 O O . LEU A 1 123 ? 7.154 -5.325 -16.104 1.00 96.75 123 LEU A O 1
ATOM 969 N N . GLU A 1 124 ? 5.083 -5.791 -15.364 1.00 95.06 124 GLU A N 1
ATOM 970 C CA . GLU A 1 124 ? 4.914 -7.039 -16.120 1.00 95.06 124 GLU A CA 1
ATOM 971 C C . GLU A 1 124 ? 4.662 -6.771 -17.609 1.00 95.06 124 GLU A C 1
ATOM 973 O O . GLU A 1 124 ? 5.316 -7.355 -18.476 1.00 95.06 124 GLU A O 1
ATOM 978 N N . GLU A 1 125 ? 3.770 -5.829 -17.924 1.00 95.06 125 GLU A N 1
ATOM 979 C CA . GLU A 1 125 ? 3.427 -5.486 -19.305 1.00 95.06 125 GLU A CA 1
ATOM 980 C C . GLU A 1 125 ? 4.607 -4.885 -20.065 1.00 95.06 125 GLU A C 1
ATOM 982 O O . GLU A 1 125 ? 4.680 -5.019 -21.283 1.00 95.06 125 GLU A O 1
ATOM 987 N N . MET A 1 126 ? 5.566 -4.263 -19.380 1.00 93.44 126 MET A N 1
ATOM 988 C CA . MET A 1 126 ? 6.739 -3.674 -20.026 1.00 93.44 126 MET A CA 1
ATOM 989 C C . MET A 1 126 ? 7.579 -4.695 -20.792 1.00 93.44 126 MET A C 1
ATOM 991 O O . MET A 1 126 ? 8.049 -4.388 -21.886 1.00 93.44 126 MET A O 1
ATOM 995 N N . ASP A 1 127 ? 7.698 -5.925 -20.284 1.00 89.88 127 ASP A N 1
ATOM 996 C CA . ASP A 1 127 ? 8.415 -6.994 -20.991 1.00 89.88 127 ASP A CA 1
ATOM 997 C C . ASP A 1 127 ? 7.653 -7.463 -22.235 1.00 89.88 127 ASP A C 1
ATOM 999 O O . ASP A 1 127 ? 8.252 -7.943 -23.198 1.00 89.88 127 ASP A O 1
ATOM 1003 N N . ARG A 1 128 ? 6.321 -7.329 -22.235 1.00 93.00 128 ARG A N 1
ATOM 1004 C CA . ARG A 1 128 ? 5.480 -7.599 -23.405 1.00 93.00 128 ARG A CA 1
ATOM 1005 C C . ARG A 1 128 ? 5.558 -6.453 -24.411 1.00 93.00 128 ARG A C 1
ATOM 1007 O O . ARG A 1 128 ? 5.710 -6.722 -25.599 1.00 93.00 128 ARG A O 1
ATOM 1014 N N . MET A 1 129 ? 5.489 -5.206 -23.944 1.00 94.00 129 MET A N 1
ATOM 1015 C CA . MET A 1 129 ? 5.591 -3.995 -24.761 1.00 94.00 129 MET A CA 1
ATOM 1016 C C . MET A 1 129 ? 6.943 -3.921 -25.475 1.00 94.00 129 MET A C 1
ATOM 1018 O O . MET A 1 129 ? 6.980 -3.644 -26.665 1.00 94.00 129 MET A O 1
ATOM 1022 N N . ALA A 1 130 ? 8.038 -4.270 -24.798 1.00 93.00 130 ALA A N 1
ATOM 1023 C CA . ALA A 1 130 ? 9.380 -4.279 -25.382 1.00 93.00 130 ALA A CA 1
ATOM 1024 C C . ALA A 1 130 ? 9.604 -5.358 -26.467 1.00 93.00 130 ALA A C 1
ATOM 1026 O O . ALA A 1 130 ? 10.678 -5.413 -27.058 1.00 93.00 130 ALA A O 1
ATOM 1027 N N . ARG A 1 131 ? 8.622 -6.232 -26.746 1.00 94.31 131 ARG A N 1
ATOM 1028 C CA . ARG A 1 131 ? 8.668 -7.146 -27.907 1.00 94.31 131 ARG A CA 1
ATOM 1029 C C . ARG A 1 131 ? 8.295 -6.448 -29.212 1.00 94.31 131 ARG A C 1
ATOM 1031 O O . ARG A 1 131 ? 8.618 -6.965 -30.278 1.00 94.31 131 ARG A O 1
ATOM 1038 N N . ASP A 1 132 ? 7.591 -5.324 -29.126 1.00 95.62 132 ASP A N 1
ATOM 1039 C CA . ASP A 1 132 ? 7.331 -4.448 -30.259 1.00 95.62 132 ASP A CA 1
ATOM 1040 C C . ASP A 1 132 ? 8.583 -3.580 -30.515 1.00 95.62 132 ASP A C 1
ATOM 1042 O O . ASP A 1 132 ? 9.032 -2.894 -29.590 1.00 95.6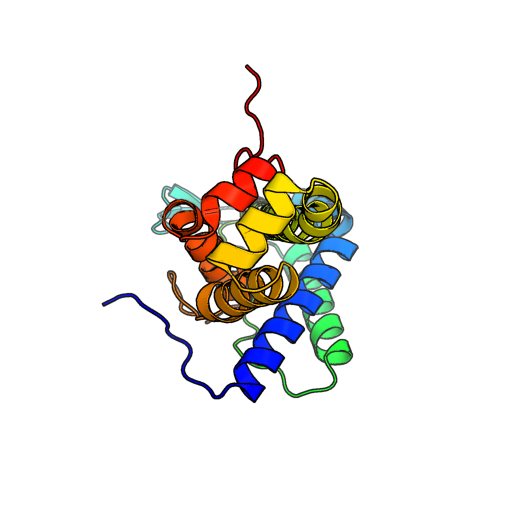2 132 ASP A O 1
ATOM 1046 N N . PRO A 1 133 ? 9.175 -3.606 -31.725 1.00 96.19 133 PRO A N 1
ATOM 1047 C CA . PRO A 1 133 ? 10.404 -2.868 -32.018 1.00 96.19 133 PRO A CA 1
ATOM 1048 C C . PRO A 1 133 ? 10.292 -1.351 -31.829 1.00 96.19 133 PRO A C 1
ATOM 1050 O O . PRO A 1 133 ? 11.262 -0.723 -31.402 1.00 96.19 133 PRO A O 1
ATOM 1053 N N . ASP A 1 134 ? 9.128 -0.764 -32.112 1.00 96.06 134 ASP A N 1
ATOM 1054 C CA . ASP A 1 134 ? 8.924 0.681 -32.005 1.00 96.06 134 ASP A CA 1
ATOM 1055 C C . ASP A 1 134 ? 8.826 1.098 -30.533 1.00 96.06 134 ASP A C 1
ATOM 1057 O O . ASP A 1 134 ? 9.419 2.098 -30.117 1.00 96.06 134 ASP A O 1
ATOM 1061 N N . LEU A 1 135 ? 8.141 0.296 -29.708 1.00 94.94 135 LEU A N 1
ATOM 1062 C CA . LEU A 1 135 ? 8.088 0.517 -28.259 1.00 94.94 135 LEU A CA 1
ATOM 1063 C C . LEU A 1 135 ? 9.436 0.247 -27.582 1.00 94.94 135 LEU A C 1
ATOM 1065 O O . LEU A 1 135 ? 9.814 0.982 -26.670 1.00 94.94 135 LEU A O 1
ATOM 1069 N N . ALA A 1 136 ? 10.185 -0.763 -28.028 1.00 94.62 136 ALA A N 1
ATOM 1070 C CA . ALA A 1 136 ? 11.534 -1.022 -27.533 1.00 94.62 136 ALA A CA 1
ATOM 1071 C C . ALA A 1 136 ? 12.462 0.174 -27.796 1.00 94.62 136 ALA A C 1
ATOM 1073 O O . ALA A 1 136 ? 13.065 0.698 -26.858 1.00 94.62 136 ALA A O 1
ATOM 1074 N N . ALA A 1 137 ? 12.493 0.674 -29.037 1.00 96.06 137 ALA A N 1
ATOM 1075 C CA . ALA A 1 137 ? 13.273 1.855 -29.405 1.00 96.06 137 ALA A CA 1
ATOM 1076 C C . ALA A 1 137 ? 12.837 3.104 -28.619 1.00 96.06 137 ALA A C 1
ATOM 1078 O O . ALA A 1 137 ? 13.673 3.906 -28.193 1.00 96.06 137 ALA A O 1
ATOM 1079 N N . TYR A 1 138 ? 11.531 3.260 -28.380 1.00 95.31 138 TYR A N 1
ATOM 1080 C CA . TYR A 1 138 ? 11.002 4.322 -27.530 1.00 95.31 138 TYR A CA 1
ATOM 1081 C C . TYR A 1 138 ? 11.539 4.240 -26.093 1.00 95.31 138 TYR A C 1
ATOM 1083 O O . TYR A 1 138 ? 12.013 5.248 -25.558 1.00 95.31 138 TYR A O 1
ATOM 1091 N N . PHE A 1 139 ? 11.501 3.054 -25.475 1.00 95.19 139 PHE A N 1
ATOM 1092 C CA . PHE A 1 139 ? 12.004 2.862 -24.116 1.00 95.19 139 PHE A CA 1
ATOM 1093 C C . PHE A 1 139 ? 13.512 3.096 -24.018 1.00 95.19 139 PHE A C 1
ATOM 1095 O O . PHE A 1 139 ? 13.957 3.790 -23.103 1.00 95.19 139 PHE A O 1
ATOM 1102 N N . GLU A 1 140 ? 14.292 2.584 -24.971 1.00 95.31 140 GLU A N 1
ATOM 1103 C CA . GLU A 1 140 ? 15.742 2.798 -25.031 1.00 95.31 140 GLU A CA 1
ATOM 1104 C C . GLU A 1 140 ? 16.092 4.287 -25.156 1.00 95.31 140 GLU A C 1
ATOM 1106 O O . GLU A 1 140 ? 16.959 4.787 -24.441 1.00 95.31 140 GLU A O 1
ATOM 1111 N N . HIS A 1 141 ? 15.374 5.038 -25.994 1.00 96.69 141 HIS A N 1
ATOM 1112 C CA . HIS A 1 141 ? 15.626 6.468 -26.170 1.00 96.69 141 HIS A CA 1
ATOM 1113 C C . HIS A 1 141 ? 15.316 7.297 -24.910 1.00 96.69 141 HIS A C 1
ATOM 1115 O O . HIS A 1 141 ? 16.002 8.278 -24.621 1.00 96.69 141 HIS A O 1
ATOM 1121 N N . GLN A 1 142 ? 14.259 6.955 -24.171 1.00 96.25 142 GLN A N 1
ATOM 1122 C CA . GLN A 1 142 ? 13.794 7.744 -23.022 1.00 96.25 142 GLN A CA 1
ATOM 1123 C C . GLN A 1 142 ? 14.438 7.328 -21.686 1.00 96.25 142 GLN A C 1
ATOM 1125 O O . GLN A 1 142 ? 14.651 8.183 -20.819 1.00 96.25 142 GLN A O 1
ATOM 1130 N N . TRP A 1 143 ? 14.746 6.037 -21.511 1.00 95.81 143 TRP A N 1
ATOM 1131 C CA . TRP A 1 143 ? 15.209 5.455 -20.241 1.00 95.81 143 TRP A CA 1
ATOM 1132 C C . TRP A 1 143 ? 16.455 4.577 -20.357 1.00 95.81 143 TRP A C 1
ATOM 1134 O O . TRP A 1 143 ? 16.845 4.003 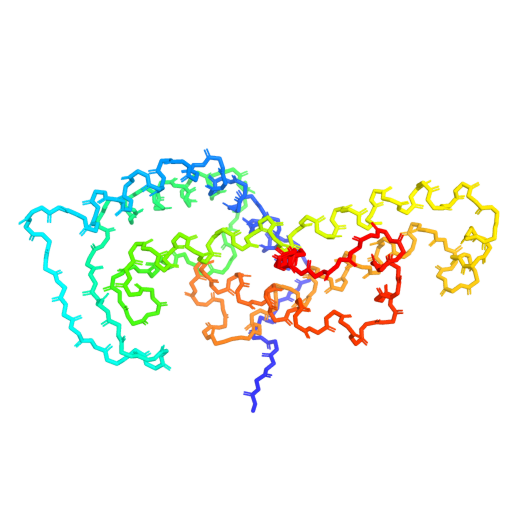-19.353 1.00 95.81 143 TRP A O 1
ATOM 1144 N N . ALA A 1 144 ? 17.101 4.481 -21.521 1.00 95.56 144 ALA A N 1
ATOM 1145 C CA . ALA A 1 144 ? 18.202 3.554 -21.827 1.00 95.56 144 ALA A CA 1
ATOM 1146 C C . ALA A 1 144 ? 17.792 2.074 -21.901 1.00 95.56 144 ALA A C 1
ATOM 1148 O O . ALA A 1 144 ? 18.227 1.378 -22.815 1.00 95.56 144 ALA A O 1
ATOM 1149 N N . SER A 1 145 ? 16.922 1.593 -21.011 1.00 93.50 145 SER A N 1
ATOM 1150 C CA . SER A 1 145 ? 16.338 0.255 -21.111 1.00 93.50 145 SER A CA 1
ATOM 1151 C C . SER A 1 145 ? 14.980 0.144 -20.399 1.00 93.50 145 SER A C 1
ATOM 1153 O O . SER A 1 145 ? 14.672 0.938 -19.503 1.00 93.50 145 SER A O 1
ATOM 1155 N N . PRO A 1 146 ? 14.166 -0.884 -20.715 1.00 93.69 146 PRO A N 1
ATOM 1156 C CA . PRO A 1 146 ? 12.990 -1.224 -19.914 1.00 93.69 146 PRO A CA 1
ATOM 1157 C C . PRO A 1 146 ? 13.330 -1.484 -18.438 1.00 93.69 146 PRO A C 1
ATOM 1159 O O . PRO A 1 146 ? 12.574 -1.107 -17.546 1.00 93.69 146 PRO A O 1
ATOM 1162 N N . ALA A 1 147 ? 14.486 -2.091 -18.152 1.00 94.62 147 ALA A N 1
ATOM 1163 C CA . ALA A 1 147 ? 14.911 -2.364 -16.781 1.00 94.62 147 ALA A CA 1
ATOM 1164 C C . ALA A 1 147 ? 15.159 -1.070 -15.987 1.00 94.62 147 ALA A C 1
ATOM 1166 O O . ALA A 1 147 ? 14.741 -0.971 -14.833 1.00 94.62 147 ALA A O 1
ATOM 1167 N N . ASP A 1 148 ? 15.765 -0.062 -16.613 1.00 96.00 148 ASP A N 1
ATOM 1168 C CA . ASP A 1 148 ? 15.993 1.248 -15.998 1.00 96.00 148 ASP A CA 1
ATOM 1169 C C . ASP A 1 148 ? 14.674 1.971 -15.698 1.00 96.00 148 ASP A C 1
ATOM 1171 O O . ASP A 1 148 ? 14.517 2.552 -14.623 1.00 96.00 148 ASP A O 1
ATOM 1175 N N . LEU A 1 149 ? 13.681 1.865 -16.587 1.00 96.94 149 LEU A N 1
ATOM 1176 C CA . LEU A 1 149 ? 12.341 2.392 -16.328 1.00 96.94 149 LEU A CA 1
ATOM 1177 C C . LEU A 1 149 ? 11.654 1.670 -15.155 1.00 96.94 149 LEU A C 1
ATOM 1179 O O . LEU A 1 149 ? 11.073 2.328 -14.288 1.00 96.94 149 LEU A O 1
ATOM 1183 N N . LYS A 1 150 ? 11.742 0.334 -15.074 1.00 97.25 150 LYS A N 1
ATOM 1184 C CA . LYS A 1 150 ? 11.234 -0.423 -13.911 1.00 97.25 150 LYS A CA 1
ATOM 1185 C C . LYS A 1 150 ? 11.883 0.060 -12.616 1.00 97.25 150 LYS A C 1
ATOM 1187 O O . LYS A 1 150 ? 11.187 0.287 -11.626 1.00 97.25 150 LYS A O 1
ATOM 1192 N N . MET A 1 151 ? 13.202 0.251 -12.635 1.00 97.38 151 MET A N 1
ATOM 1193 C CA . MET A 1 151 ? 13.951 0.757 -11.489 1.00 97.38 151 MET A CA 1
ATOM 1194 C C . MET A 1 151 ? 13.550 2.184 -11.120 1.00 97.38 151 MET A C 1
ATOM 1196 O O . MET A 1 151 ? 13.402 2.464 -9.935 1.00 97.38 151 MET A O 1
ATOM 1200 N N . GLU A 1 152 ? 13.317 3.068 -12.092 1.00 97.69 152 GLU A N 1
ATOM 1201 C CA . GLU A 1 152 ? 12.837 4.429 -11.837 1.00 97.69 152 GLU A CA 1
ATOM 1202 C C . GLU A 1 152 ? 11.461 4.425 -11.156 1.00 97.69 152 GLU A C 1
ATOM 1204 O O . GLU A 1 152 ? 11.290 5.087 -10.132 1.00 97.69 152 GLU A O 1
ATOM 1209 N N . ILE A 1 153 ? 10.504 3.643 -11.673 1.00 98.00 153 ILE A N 1
ATOM 1210 C CA . ILE A 1 153 ? 9.152 3.522 -11.102 1.00 98.00 153 ILE A CA 1
ATOM 1211 C C . ILE A 1 153 ? 9.218 2.990 -9.666 1.00 98.00 153 ILE A C 1
ATOM 1213 O O . ILE A 1 153 ? 8.613 3.570 -8.762 1.00 98.00 153 ILE A O 1
ATOM 1217 N N . LEU A 1 154 ? 9.959 1.899 -9.446 1.00 97.75 154 LEU A N 1
ATOM 1218 C CA . LEU A 1 154 ? 10.094 1.273 -8.130 1.00 97.75 154 LEU A CA 1
ATOM 1219 C C . LEU A 1 154 ? 10.830 2.181 -7.142 1.00 97.75 154 LEU A C 1
ATOM 1221 O O . LEU A 1 154 ? 10.386 2.326 -6.007 1.00 97.75 154 LEU A O 1
ATOM 1225 N N . ALA A 1 155 ? 11.923 2.824 -7.558 1.00 96.62 155 ALA A N 1
ATOM 1226 C CA . ALA A 1 155 ? 12.672 3.741 -6.706 1.00 96.62 155 ALA A CA 1
ATOM 1227 C C . ALA A 1 155 ? 11.823 4.953 -6.307 1.00 96.62 155 ALA A C 1
ATOM 1229 O O . ALA A 1 155 ? 11.829 5.346 -5.140 1.00 96.62 155 ALA A O 1
ATOM 1230 N N . ASP A 1 156 ? 11.067 5.525 -7.244 1.00 96.56 156 ASP A N 1
ATOM 1231 C CA . ASP A 1 156 ? 10.161 6.634 -6.962 1.00 96.56 156 ASP A CA 1
ATOM 1232 C C . ASP A 1 156 ? 9.016 6.204 -6.024 1.00 96.56 156 ASP A C 1
ATOM 1234 O O . ASP A 1 156 ? 8.760 6.891 -5.032 1.00 96.56 156 ASP A O 1
ATOM 1238 N N . PHE A 1 157 ? 8.384 5.045 -6.252 1.00 96.69 157 PHE A N 1
ATOM 1239 C CA . PHE A 1 157 ? 7.340 4.523 -5.362 1.00 96.69 157 PHE A CA 1
ATOM 1240 C C . PHE A 1 157 ? 7.871 4.194 -3.966 1.00 96.69 157 PHE A C 1
ATOM 1242 O O . PHE A 1 157 ? 7.305 4.638 -2.972 1.00 96.69 157 PHE A O 1
ATOM 1249 N N . PHE A 1 158 ? 8.986 3.477 -3.850 1.00 94.88 158 PHE A N 1
ATOM 1250 C CA . PHE A 1 158 ? 9.557 3.122 -2.551 1.00 94.88 158 PHE A CA 1
ATOM 1251 C C . PHE A 1 158 ? 10.082 4.328 -1.782 1.00 94.88 158 PHE A C 1
ATOM 1253 O O . PHE A 1 158 ? 10.070 4.317 -0.553 1.00 94.88 158 PHE A O 1
ATOM 1260 N N . LYS A 1 159 ? 10.507 5.384 -2.479 1.00 91.31 159 LYS A N 1
ATOM 1261 C CA . LYS A 1 159 ? 10.939 6.628 -1.847 1.00 91.31 159 LYS A CA 1
ATOM 1262 C C . LYS A 1 159 ? 9.771 7.504 -1.415 1.00 91.31 159 LYS A C 1
ATOM 1264 O O . LYS A 1 159 ? 9.838 8.059 -0.331 1.00 91.31 159 LYS A O 1
ATOM 1269 N N . HIS A 1 160 ? 8.741 7.655 -2.245 1.00 91.56 160 HIS A N 1
ATOM 1270 C CA . HIS A 1 160 ? 7.696 8.671 -2.058 1.00 91.56 160 HIS A CA 1
ATOM 1271 C C . HIS A 1 160 ? 6.325 8.106 -1.668 1.00 91.56 160 HIS A C 1
ATOM 1273 O O . HIS A 1 160 ? 5.475 8.839 -1.183 1.00 91.56 160 HIS A O 1
ATOM 1279 N N . GLY A 1 161 ? 6.091 6.812 -1.867 1.00 92.25 161 GLY A N 1
ATOM 1280 C CA . GLY A 1 161 ? 4.919 6.096 -1.357 1.00 92.25 161 GLY A CA 1
ATOM 1281 C C . GLY A 1 161 ? 5.060 5.670 0.106 1.00 92.25 161 GLY A C 1
ATOM 1282 O O . GLY A 1 161 ? 4.098 5.203 0.701 1.00 92.25 161 GLY A O 1
ATOM 1283 N N . PHE A 1 162 ? 6.242 5.844 0.701 1.00 90.69 162 PHE A N 1
ATOM 1284 C CA . PHE A 1 162 ? 6.563 5.414 2.065 1.00 90.69 162 PHE A CA 1
ATOM 1285 C C . PHE A 1 162 ? 7.415 6.463 2.795 1.00 90.69 162 PHE A C 1
ATOM 1287 O O . PHE A 1 162 ? 8.350 6.108 3.505 1.00 90.69 162 PHE A O 1
ATOM 1294 N N . ASP A 1 163 ? 7.143 7.753 2.587 1.00 85.69 163 ASP A N 1
ATOM 1295 C CA . ASP A 1 163 ? 7.904 8.874 3.167 1.00 85.69 163 ASP A CA 1
ATOM 1296 C C . ASP A 1 163 ? 7.221 9.540 4.375 1.00 85.69 163 ASP A C 1
ATOM 1298 O O . ASP A 1 163 ? 7.735 10.515 4.938 1.00 85.69 163 ASP A O 1
ATOM 1302 N N . GLY A 1 164 ? 6.058 9.033 4.787 1.00 78.00 164 GLY A N 1
ATOM 1303 C CA . GLY A 1 164 ? 5.249 9.632 5.845 1.00 78.00 164 GLY A CA 1
ATOM 1304 C C . GLY A 1 164 ? 4.557 10.932 5.421 1.00 78.00 164 GLY A C 1
ATOM 1305 O O . GLY A 1 164 ? 4.085 11.666 6.287 1.00 78.00 164 GLY A O 1
ATOM 1306 N N . ASP A 1 165 ? 4.501 11.264 4.126 1.00 68.88 165 ASP A N 1
ATOM 1307 C CA . ASP A 1 165 ? 3.678 12.369 3.630 1.00 68.88 165 ASP A CA 1
ATOM 1308 C C . ASP A 1 165 ? 2.187 11.995 3.721 1.00 68.88 165 ASP A C 1
ATOM 1310 O O . ASP A 1 165 ? 1.794 10.855 3.451 1.00 68.88 165 ASP A O 1
ATOM 1314 N N . GLY A 1 166 ? 1.346 12.955 4.107 1.00 58.62 166 GLY A N 1
ATOM 1315 C CA . GLY A 1 166 ? -0.037 12.711 4.534 1.00 58.62 166 GLY A CA 1
ATOM 1316 C C . GLY A 1 166 ? -0.234 12.867 6.038 1.00 58.62 166 GLY A C 1
ATOM 1317 O O . GLY A 1 166 ? 0.725 12.849 6.820 1.00 58.62 166 GLY A O 1
ATOM 1318 N N . ASP A 1 167 ? -1.472 13.137 6.449 1.00 53.75 167 ASP A N 1
ATOM 1319 C CA . ASP A 1 167 ? -1.759 13.418 7.854 1.00 53.75 167 ASP A CA 1
ATOM 1320 C C . ASP A 1 167 ? -1.304 12.246 8.746 1.00 53.75 167 ASP A C 1
ATOM 1322 O O . ASP A 1 167 ? -1.327 11.089 8.326 1.00 53.75 167 ASP A O 1
ATOM 1326 N N . ASP A 1 168 ? -0.764 12.584 9.918 1.00 54.59 168 ASP A N 1
ATOM 1327 C CA . ASP A 1 168 ? -0.157 11.682 10.917 1.00 54.59 168 ASP A CA 1
ATOM 1328 C C . ASP A 1 168 ? 1.214 11.029 10.649 1.00 54.59 168 ASP A C 1
ATOM 1330 O O . ASP A 1 168 ? 1.798 10.458 11.567 1.00 54.59 168 ASP A O 1
ATOM 1334 N N . GLY A 1 169 ? 1.859 11.204 9.490 1.00 51.09 169 GLY A N 1
ATOM 1335 C CA . GLY A 1 169 ? 3.330 11.077 9.447 1.00 51.09 169 GLY A CA 1
ATOM 1336 C C . GLY A 1 169 ? 3.948 9.696 9.674 1.00 51.09 169 GLY A C 1
ATOM 1337 O O . GLY A 1 169 ? 5.121 9.622 10.038 1.00 51.09 169 GLY A O 1
ATOM 1338 N N . GLY A 1 170 ? 3.175 8.618 9.532 1.00 54.09 170 GLY A N 1
ATOM 1339 C CA . GLY A 1 170 ? 3.618 7.272 9.911 1.00 54.09 170 GLY A CA 1
ATOM 1340 C C . GLY A 1 170 ? 3.529 6.979 11.416 1.00 54.09 170 GLY A C 1
ATOM 1341 O O . GLY A 1 170 ? 4.176 6.045 11.895 1.00 54.09 170 GLY A O 1
ATOM 1342 N N . SER A 1 171 ? 2.733 7.747 12.173 1.00 57.69 171 SER A N 1
ATOM 1343 C CA . SER A 1 171 ? 2.509 7.527 13.610 1.00 57.69 171 SER A CA 1
ATOM 1344 C C . SER A 1 171 ? 1.681 6.275 13.940 1.00 57.69 171 SER A C 1
ATOM 1346 O O . SER A 1 171 ? 1.575 5.862 15.095 1.00 57.69 171 SER A O 1
ATOM 1348 N N . CYS A 1 172 ? 1.141 5.612 12.927 1.00 74.50 172 CYS A N 1
ATOM 1349 C CA . CYS A 1 172 ? 0.360 4.398 13.063 1.00 74.50 172 CYS A CA 1
ATOM 1350 C C . CYS A 1 172 ? 0.599 3.460 11.882 1.00 74.50 172 CYS A C 1
ATOM 1352 O O . CYS A 1 172 ? 1.198 3.839 10.870 1.00 74.50 172 CYS A O 1
ATOM 1354 N N . ILE A 1 173 ? 0.124 2.219 12.001 1.00 79.31 173 ILE A N 1
ATOM 1355 C CA . ILE A 1 173 ? 0.228 1.247 10.909 1.00 79.31 173 ILE A CA 1
ATOM 1356 C C . ILE A 1 173 ? -0.547 1.697 9.661 1.00 79.31 173 ILE A C 1
ATOM 1358 O O . ILE A 1 173 ? -0.129 1.372 8.549 1.00 79.31 173 ILE A O 1
ATOM 1362 N N . ASP A 1 174 ? -1.605 2.495 9.841 1.00 75.12 174 ASP A N 1
ATOM 1363 C CA . ASP A 1 174 ? -2.417 3.057 8.757 1.00 75.12 174 ASP A CA 1
ATOM 1364 C C . ASP A 1 174 ? -1.683 4.182 8.015 1.00 75.12 174 ASP A C 1
ATOM 1366 O O . ASP A 1 174 ? -1.860 4.351 6.811 1.00 75.12 174 ASP A O 1
ATOM 1370 N N . GLY A 1 175 ? -0.791 4.911 8.695 1.00 74.38 175 GLY A N 1
ATOM 1371 C CA . GLY A 1 175 ? -0.018 6.008 8.103 1.00 74.38 175 GLY A CA 1
ATOM 1372 C C . GLY A 1 175 ? 0.885 5.563 6.949 1.00 74.38 175 GLY A C 1
ATOM 1373 O O . GLY A 1 175 ? 1.215 6.364 6.078 1.00 74.38 175 GLY A O 1
ATOM 1374 N N . ARG A 1 176 ? 1.231 4.269 6.894 1.00 82.75 176 ARG A N 1
ATOM 1375 C CA . ARG A 1 176 ? 1.948 3.654 5.765 1.00 82.75 176 ARG A CA 1
ATOM 1376 C C . ARG A 1 176 ? 1.129 3.691 4.473 1.00 82.75 176 ARG A C 1
ATOM 1378 O O . ARG A 1 176 ? 1.690 3.847 3.395 1.00 82.75 176 ARG A O 1
ATOM 1385 N N . LEU A 1 177 ? -0.191 3.551 4.582 1.00 87.50 177 LEU A N 1
ATOM 1386 C CA . LEU A 1 177 ? -1.111 3.555 3.448 1.00 87.50 177 LEU A CA 1
ATOM 1387 C C . LEU A 1 177 ? -1.375 4.980 2.943 1.00 87.50 177 LEU A C 1
ATOM 1389 O O . LEU A 1 177 ? -1.490 5.191 1.738 1.00 87.50 177 LEU A O 1
ATOM 1393 N N . THR A 1 178 ? -1.396 5.969 3.841 1.00 86.25 178 THR A N 1
ATOM 1394 C CA . THR A 1 178 ? -1.620 7.379 3.487 1.00 86.25 178 THR A CA 1
ATOM 1395 C C . THR A 1 178 ? -0.559 7.913 2.521 1.00 86.25 178 THR A C 1
ATOM 1397 O O . THR A 1 178 ? -0.899 8.569 1.536 1.00 86.25 178 THR A O 1
ATOM 1400 N N . SER A 1 179 ? 0.724 7.613 2.747 1.00 87.06 179 SER A N 1
ATOM 1401 C CA . SER A 1 179 ? 1.799 8.044 1.839 1.00 87.06 179 SER A CA 1
ATOM 1402 C C . SER A 1 179 ? 1.689 7.388 0.463 1.00 87.06 179 SER A C 1
ATOM 1404 O O . SER A 1 179 ? 1.832 8.061 -0.559 1.00 87.06 179 SER A O 1
ATOM 1406 N N . ALA A 1 180 ? 1.336 6.103 0.414 1.00 91.94 180 ALA A N 1
ATOM 1407 C CA . ALA A 1 180 ? 1.141 5.388 -0.841 1.00 91.94 180 ALA A CA 1
ATOM 1408 C C . ALA A 1 180 ? -0.065 5.939 -1.620 1.00 91.94 180 ALA A C 1
ATOM 1410 O O . ALA A 1 180 ? 0.012 6.139 -2.833 1.00 91.94 180 ALA A O 1
ATOM 1411 N N . TRP A 1 181 ? -1.149 6.284 -0.925 1.00 90.06 181 TRP A N 1
ATOM 1412 C CA . TRP A 1 181 ? -2.295 6.968 -1.521 1.00 90.06 181 TRP A CA 1
ATOM 1413 C C . TRP A 1 181 ? -1.921 8.359 -2.069 1.00 90.06 181 TRP A C 1
ATOM 1415 O O . TRP A 1 181 ? -2.262 8.705 -3.203 1.00 90.06 181 TRP A O 1
ATOM 1425 N N . ASN A 1 182 ? -1.132 9.139 -1.322 1.00 89.50 182 ASN A N 1
ATOM 1426 C CA . ASN A 1 182 ? -0.623 10.430 -1.794 1.00 89.50 182 ASN A CA 1
ATOM 1427 C C . ASN A 1 182 ? 0.248 10.284 -3.046 1.00 89.50 182 ASN A C 1
ATOM 1429 O O . ASN A 1 182 ? 0.136 11.096 -3.969 1.00 89.50 182 ASN A O 1
ATOM 1433 N N . TRP A 1 183 ? 1.082 9.246 -3.121 1.00 94.06 183 TRP A N 1
ATOM 1434 C CA . TRP A 1 183 ? 1.838 8.930 -4.330 1.00 94.06 183 TRP A CA 1
ATOM 1435 C C . TRP A 1 183 ? 0.920 8.690 -5.534 1.00 94.06 183 TRP A C 1
ATOM 1437 O O . TRP A 1 183 ? 1.149 9.276 -6.597 1.00 94.06 183 TRP A O 1
ATOM 1447 N N . CYS A 1 184 ? -0.161 7.923 -5.348 1.00 94.31 184 CYS A N 1
ATOM 1448 C CA . CYS A 1 184 ? -1.152 7.640 -6.390 1.00 94.31 184 CYS A CA 1
ATOM 1449 C C . CYS A 1 184 ? -1.772 8.930 -6.946 1.00 94.31 184 CYS A C 1
ATOM 1451 O O . CYS A 1 184 ? -1.813 9.124 -8.161 1.00 94.31 184 CYS A O 1
ATOM 1453 N N . SER A 1 185 ? -2.144 9.875 -6.074 1.00 92.44 185 SER A N 1
ATOM 1454 C CA . SER A 1 185 ? -2.697 11.182 -6.482 1.00 92.44 185 SER A CA 1
ATOM 1455 C C . SER A 1 185 ? -1.741 12.032 -7.336 1.00 92.44 185 SER A C 1
ATOM 1457 O O . SER A 1 185 ? -2.160 12.957 -8.037 1.00 92.44 185 SER A O 1
ATOM 1459 N N . ARG A 1 186 ? -0.435 11.740 -7.281 1.00 94.19 186 ARG A N 1
ATOM 1460 C CA . ARG A 1 186 ? 0.613 12.448 -8.026 1.00 94.19 186 ARG A CA 1
ATOM 1461 C C . ARG A 1 186 ? 1.067 11.682 -9.269 1.00 94.19 186 ARG A C 1
ATOM 1463 O O . ARG A 1 186 ? 1.839 12.251 -10.039 1.00 94.19 186 ARG A O 1
ATOM 1470 N N . LEU A 1 187 ? 0.595 10.449 -9.494 1.00 96.31 187 LEU A N 1
ATOM 1471 C CA . LEU A 1 187 ? 1.037 9.591 -10.599 1.00 96.31 187 LEU A CA 1
ATOM 1472 C C . LEU A 1 187 ? 0.898 10.288 -11.961 1.00 96.31 187 LEU A C 1
ATOM 1474 O O . LEU A 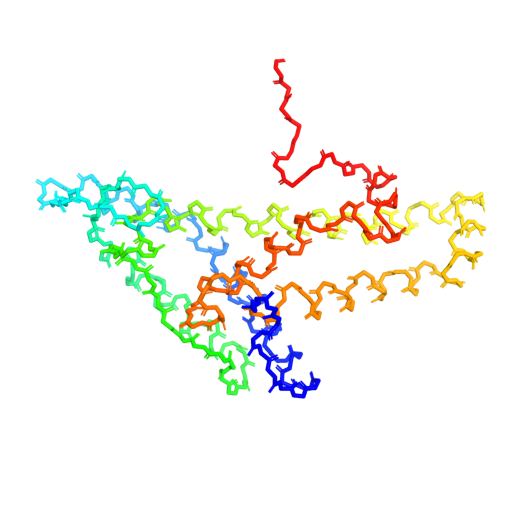1 187 ? 1.849 10.291 -12.736 1.00 96.31 187 LEU A O 1
ATOM 1478 N N . GLY A 1 188 ? -0.224 10.975 -12.208 1.00 95.69 188 GLY A N 1
ATOM 1479 C CA . GLY A 1 188 ? -0.479 11.693 -13.467 1.00 95.69 188 GLY A CA 1
ATOM 1480 C C . GLY A 1 188 ? 0.518 12.814 -13.798 1.00 95.69 188 GLY A C 1
ATOM 1481 O O . GLY A 1 188 ? 0.549 13.300 -14.923 1.00 95.69 188 GLY A O 1
ATOM 1482 N N . LYS A 1 189 ? 1.346 13.233 -12.832 1.00 96.06 189 LYS A N 1
ATOM 1483 C CA . LYS A 1 189 ? 2.392 14.255 -13.012 1.00 96.06 189 LYS A CA 1
ATOM 1484 C C . LYS A 1 189 ? 3.775 13.654 -13.272 1.00 96.06 189 LYS A C 1
ATOM 1486 O O . LYS A 1 189 ? 4.728 14.401 -13.484 1.00 96.06 189 LYS A O 1
ATOM 1491 N N . LYS A 1 190 ? 3.920 12.330 -13.192 1.00 97.31 190 LYS A N 1
ATOM 1492 C CA . LYS A 1 190 ? 5.209 11.649 -13.330 1.00 97.31 190 LYS A CA 1
ATOM 1493 C C . LYS A 1 190 ? 5.533 11.438 -14.801 1.00 97.31 190 LYS A C 1
ATOM 1495 O O . LYS A 1 190 ? 4.651 11.137 -15.602 1.00 97.31 190 LYS A O 1
ATOM 1500 N N . ARG A 1 191 ? 6.814 11.564 -15.162 1.00 96.75 191 ARG A N 1
ATOM 1501 C CA . ARG A 1 191 ? 7.238 11.504 -16.569 1.00 96.75 191 ARG A CA 1
ATOM 1502 C C . ARG A 1 191 ? 6.902 10.173 -17.241 1.00 96.75 191 ARG A C 1
ATOM 1504 O O . ARG A 1 191 ? 6.645 10.168 -18.431 1.00 96.75 191 ARG A O 1
ATOM 1511 N N . TYR A 1 192 ? 6.833 9.085 -16.476 1.00 97.25 192 TYR A N 1
ATOM 1512 C CA . TYR A 1 192 ? 6.479 7.742 -16.941 1.00 97.25 192 TYR A CA 1
ATOM 1513 C C . TYR A 1 192 ? 4.970 7.431 -16.904 1.00 97.25 192 TYR A C 1
ATOM 1515 O O . TYR A 1 192 ? 4.575 6.293 -17.146 1.00 97.25 192 TYR A O 1
ATOM 1523 N N . TYR A 1 193 ? 4.100 8.405 -16.604 1.00 97.44 193 TYR A N 1
ATOM 1524 C CA . TYR A 1 193 ? 2.652 8.171 -16.494 1.00 97.44 193 TYR A CA 1
ATOM 1525 C C . TYR A 1 193 ? 2.038 7.554 -17.756 1.00 97.44 193 TYR A C 1
ATOM 1527 O O . TYR A 1 193 ? 1.205 6.658 -17.682 1.00 97.44 193 TYR A O 1
ATOM 1535 N N . HIS A 1 194 ? 2.476 7.991 -18.934 1.00 95.50 194 HIS A N 1
ATOM 1536 C CA . HIS A 1 194 ? 1.965 7.465 -20.196 1.00 95.50 194 HIS A CA 1
ATOM 1537 C C . HIS A 1 194 ? 2.283 5.968 -20.383 1.00 95.50 194 HIS A C 1
ATOM 1539 O O . HIS A 1 194 ? 1.536 5.289 -21.078 1.00 95.50 194 HIS A O 1
ATOM 1545 N N . VAL A 1 195 ? 3.320 5.429 -19.728 1.00 96.81 195 VAL A N 1
ATOM 1546 C CA . VAL A 1 195 ? 3.623 3.988 -19.760 1.00 96.81 195 VAL A CA 1
ATOM 1547 C C . VAL A 1 195 ? 2.594 3.189 -18.963 1.00 96.81 195 VAL A C 1
ATOM 1549 O O . VAL A 1 195 ? 2.206 2.112 -19.403 1.00 96.81 195 VAL A O 1
ATOM 1552 N N . PHE A 1 196 ? 2.071 3.741 -17.860 1.00 97.00 196 PHE A N 1
ATOM 1553 C CA . PHE A 1 196 ? 0.920 3.147 -17.169 1.00 97.00 196 PHE A CA 1
ATOM 1554 C C . PHE A 1 196 ? -0.292 3.074 -18.111 1.00 97.00 196 PHE A C 1
ATOM 1556 O O . PHE A 1 196 ? -0.949 2.040 -18.200 1.00 97.00 196 PHE A O 1
ATOM 1563 N N . ASN A 1 197 ? -0.570 4.135 -18.875 1.00 95.12 197 ASN A N 1
ATOM 1564 C CA . ASN A 1 197 ? -1.682 4.120 -19.835 1.00 95.12 197 ASN A CA 1
ATOM 1565 C C . ASN A 1 197 ? -1.476 3.050 -20.922 1.00 95.12 197 ASN A C 1
ATOM 1567 O O . ASN A 1 197 ? -2.411 2.323 -21.253 1.00 95.12 197 ASN A O 1
ATOM 1571 N N . LEU A 1 198 ? -0.250 2.917 -21.443 1.00 94.31 198 LEU A N 1
ATOM 1572 C CA . LEU A 1 198 ? 0.101 1.884 -22.427 1.00 94.31 198 LEU A CA 1
ATOM 1573 C C . LEU A 1 198 ? -0.036 0.463 -21.864 1.00 94.31 198 LEU A C 1
ATOM 1575 O O . LEU A 1 198 ? -0.418 -0.443 -22.601 1.00 94.31 198 LEU A O 1
ATOM 1579 N N . SER A 1 199 ? 0.200 0.269 -20.563 1.00 94.50 199 SER A N 1
ATOM 1580 C CA . SER A 1 199 ? -0.023 -1.014 -19.893 1.00 94.50 199 SER A CA 1
ATOM 1581 C C . SER A 1 199 ? -1.489 -1.278 -19.536 1.00 94.50 199 SER A C 1
ATOM 1583 O O . SER A 1 199 ? -1.773 -2.272 -18.873 1.00 94.50 199 SER A O 1
ATOM 1585 N N . GLY A 1 200 ? -2.429 -0.413 -19.938 1.00 92.31 200 GLY A N 1
ATOM 1586 C CA . GLY A 1 200 ? -3.863 -0.580 -19.689 1.00 92.31 200 GLY A CA 1
ATOM 1587 C C . GLY A 1 200 ? -4.359 -0.002 -18.361 1.00 92.31 200 GLY A C 1
ATOM 1588 O O . GLY A 1 200 ? -5.430 -0.386 -17.895 1.00 92.31 200 GLY A O 1
ATOM 1589 N N . PHE A 1 201 ? -3.605 0.903 -17.732 1.00 94.88 201 PHE A N 1
ATOM 1590 C CA . PHE A 1 201 ? -4.064 1.620 -16.544 1.00 94.88 201 PHE A CA 1
ATOM 1591 C C . PHE A 1 201 ? -5.231 2.558 -16.876 1.00 94.88 201 PHE A C 1
ATOM 1593 O O . PHE A 1 201 ? -5.133 3.392 -17.775 1.00 94.88 201 PHE A O 1
ATOM 1600 N N . GLN A 1 202 ? -6.317 2.449 -16.112 1.00 90.69 202 GLN A N 1
ATOM 1601 C CA . GLN A 1 202 ? -7.512 3.296 -16.241 1.00 90.69 202 GLN A CA 1
ATOM 1602 C C . GLN A 1 202 ? -7.760 4.171 -15.002 1.00 90.69 202 GLN A C 1
ATOM 1604 O O . GLN A 1 202 ? -8.611 5.054 -15.018 1.00 90.69 202 GLN A O 1
ATOM 1609 N N . GLY A 1 203 ? -7.007 3.945 -13.926 1.00 90.50 203 GLY A N 1
ATOM 1610 C CA . GLY A 1 203 ? -7.227 4.554 -12.619 1.00 90.50 203 GLY A CA 1
ATOM 1611 C C . GLY A 1 203 ? -7.014 3.542 -11.494 1.00 90.50 203 GLY A C 1
ATOM 1612 O O . GLY A 1 203 ? -6.983 2.335 -11.724 1.00 90.50 203 GLY A O 1
ATOM 1613 N N . PHE A 1 204 ? -6.859 4.038 -10.266 1.00 88.69 204 PHE A N 1
ATOM 1614 C CA . PHE A 1 204 ? -6.687 3.191 -9.076 1.00 88.69 204 PHE A CA 1
ATOM 1615 C C . PHE A 1 204 ? -8.011 2.602 -8.564 1.00 88.69 204 PHE A C 1
ATOM 1617 O O . PHE A 1 204 ? -8.006 1.565 -7.908 1.00 88.69 204 PHE A O 1
ATOM 1624 N N . ASP A 1 205 ? -9.144 3.219 -8.905 1.00 80.81 205 ASP A N 1
ATOM 1625 C CA . ASP A 1 205 ? -10.481 2.744 -8.526 1.00 80.81 205 ASP A CA 1
A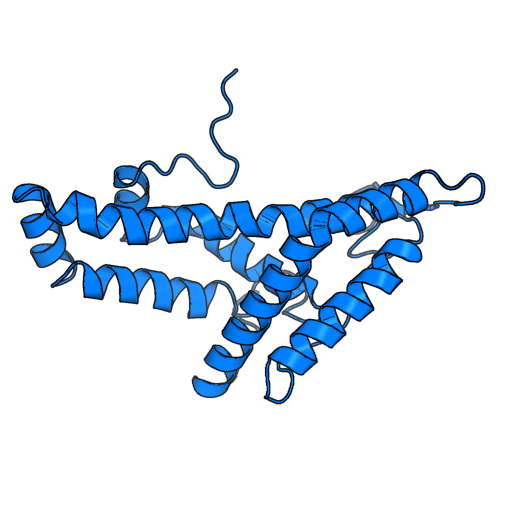TOM 1626 C C . ASP A 1 205 ? -11.157 1.880 -9.605 1.00 80.81 205 ASP A C 1
ATOM 1628 O O . ASP A 1 205 ? -12.282 1.425 -9.412 1.00 80.81 205 ASP A O 1
ATOM 1632 N N . GLY A 1 206 ? -10.460 1.603 -10.714 1.00 64.06 206 GLY A N 1
ATOM 1633 C CA . GLY A 1 206 ? -10.995 0.856 -11.853 1.00 64.06 206 GLY A CA 1
ATOM 1634 C C . GLY A 1 206 ? -11.941 1.669 -12.745 1.00 64.06 206 GLY A C 1
ATOM 1635 O O . GLY A 1 206 ? -12.128 2.872 -12.563 1.00 64.06 206 GLY A O 1
ATOM 1636 N N . ASP A 1 207 ? -12.505 0.990 -13.744 1.00 55.06 207 ASP A N 1
ATOM 1637 C CA . ASP A 1 207 ? -13.459 1.554 -14.702 1.00 55.06 207 ASP A CA 1
ATOM 1638 C C . ASP A 1 207 ? -14.848 1.634 -14.043 1.00 55.06 207 ASP A C 1
ATOM 1640 O O . ASP A 1 207 ? -15.449 0.604 -13.722 1.00 55.06 207 ASP A O 1
ATOM 1644 N N . TRP A 1 208 ? -15.382 2.843 -13.854 1.00 52.88 208 TRP A N 1
ATOM 1645 C CA . TRP A 1 208 ? -16.815 3.012 -13.607 1.00 52.88 208 TRP A CA 1
ATOM 1646 C C . TRP A 1 208 ? -17.521 2.832 -14.946 1.00 52.88 208 TRP A C 1
ATOM 1648 O O . TRP A 1 208 ? -17.685 3.776 -15.714 1.00 52.88 208 TRP A O 1
ATOM 1658 N N . LYS A 1 209 ? -17.875 1.588 -15.265 1.00 38.06 209 LYS A N 1
ATOM 1659 C CA . LYS A 1 209 ? -18.812 1.325 -16.354 1.00 38.06 209 LYS A CA 1
ATOM 1660 C C . LYS A 1 209 ? -20.215 1.576 -15.816 1.00 38.06 209 LY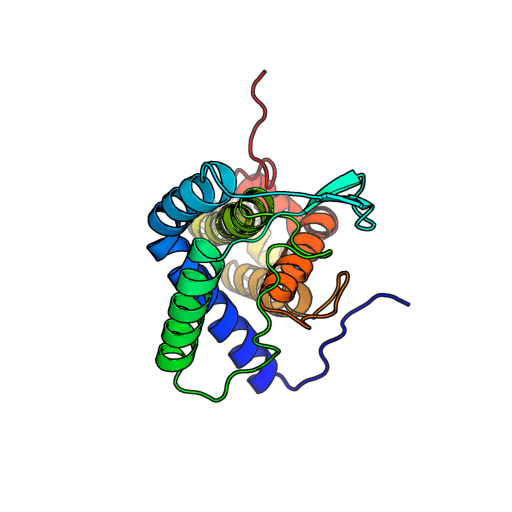S A C 1
ATOM 1662 O O . LYS A 1 209 ? -20.722 0.748 -15.062 1.00 38.06 209 LYS A O 1
ATOM 1667 N N . ASP A 1 210 ? -20.762 2.740 -16.159 1.00 39.22 210 ASP A N 1
ATOM 1668 C CA . ASP A 1 210 ? -22.199 3.026 -16.058 1.00 39.22 210 ASP A CA 1
ATOM 1669 C C . ASP A 1 210 ? -23.031 1.971 -16.814 1.00 39.22 210 ASP A C 1
ATOM 1671 O O . ASP A 1 210 ? -22.586 1.514 -17.898 1.00 39.22 210 ASP A O 1
#

Sequence (210 aa):
RGGAKLNHDHATQFTFVQQTLCLWEEVMANMFKLWYYADQDLLAGGASYHLANTGQGLQRVQGCPNVGREMRRVLARAQRAAGAPWVGLSVVHLGDRDVPNALVFIDKYTQVPRILQPIVQVLEEMDRMARDPDLAAYFEHQWASPADLKMEILADFFKHGFDGDGDDGGSCIDGRLTSAWNWCSRLGKKRYYHVFNLSGFQGFDGDWKD

Foldseek 3Di:
DFAQLDDDDPVLLVLQLLLLVLLLVLCVVCLVVLVVLQCCQVVPPPWAFDWDQLVVGTDGQTARVSNVVVSLVSNVVSCVVSVDPHRFAADDDASDSVHRGSVSVSVLSVLVCLLVVLLVLLLVCLVVQCVDVVSQVVCCVPQVGSVSVNVVSVVCCSCQLQRLGAPPRRNHSSSSSRRSVVVQVCLVVDPCSVSSVVSVDPGSVDDPDD

Radius of gyration: 19.3 Å; chains: 1; bounding box: 46×36×55 Å